Protein AF-A0A2D4R0E6-F1 (afdb_monomer_lite)

Structure (mmCIF, N/CA/C/O backbone):
data_AF-A0A2D4R0E6-F1
#
_entry.id   AF-A0A2D4R0E6-F1
#
loop_
_atom_site.group_PDB
_atom_site.id
_atom_site.type_symbol
_atom_site.label_atom_id
_atom_site.label_alt_id
_atom_site.label_comp_id
_atom_site.label_asym_id
_atom_site.label_entity_id
_atom_site.label_seq_id
_atom_site.pdbx_PDB_ins_code
_atom_site.Cartn_x
_atom_site.Cartn_y
_atom_site.Cartn_z
_atom_site.occupancy
_atom_site.B_iso_or_equiv
_atom_site.auth_seq_id
_atom_site.auth_comp_id
_atom_site.auth_asym_id
_atom_site.auth_atom_id
_atom_site.pdbx_PDB_model_num
ATOM 1 N N . MET A 1 1 ? 36.145 4.510 11.652 1.00 29.16 1 MET A N 1
ATOM 2 C CA . MET A 1 1 ? 35.952 3.378 10.725 1.00 29.16 1 MET A CA 1
ATOM 3 C C . MET A 1 1 ? 34.464 3.284 10.455 1.00 29.16 1 MET A C 1
ATOM 5 O O . MET A 1 1 ? 33.751 2.782 11.308 1.00 29.16 1 MET A O 1
ATOM 9 N N . SER A 1 2 ? 33.981 3.860 9.355 1.00 32.69 2 SER A N 1
ATOM 10 C CA . SER A 1 2 ? 32.613 3.628 8.883 1.00 32.69 2 SER A CA 1
ATOM 11 C C . SER A 1 2 ? 32.651 2.446 7.917 1.00 32.69 2 SER A C 1
ATOM 13 O O . SER A 1 2 ? 33.471 2.397 6.999 1.00 32.69 2 SER A O 1
ATOM 15 N N . HIS A 1 3 ? 31.837 1.437 8.202 1.00 37.16 3 HIS A N 1
ATOM 16 C CA . HIS A 1 3 ? 31.793 0.189 7.456 1.00 37.16 3 HIS A CA 1
ATOM 17 C C . HIS A 1 3 ? 30.988 0.385 6.168 1.00 37.16 3 HIS A C 1
ATOM 19 O O . HIS A 1 3 ? 29.778 0.205 6.166 1.00 37.16 3 HIS A O 1
ATOM 25 N N . TYR A 1 4 ? 31.654 0.727 5.064 1.00 42.28 4 TYR A N 1
ATOM 26 C CA . TYR A 1 4 ? 31.084 0.497 3.737 1.00 42.28 4 TYR A CA 1
ATOM 27 C C . TYR A 1 4 ? 31.118 -1.011 3.464 1.00 42.28 4 TYR A C 1
ATOM 29 O O . TYR A 1 4 ? 32.197 -1.591 3.318 1.00 42.28 4 TYR A O 1
ATOM 37 N N . THR A 1 5 ? 29.949 -1.648 3.406 1.00 44.44 5 THR A N 1
ATOM 38 C CA . THR A 1 5 ? 29.819 -3.041 2.958 1.00 44.44 5 THR A CA 1
ATOM 39 C C . THR A 1 5 ? 29.068 -3.035 1.635 1.00 44.44 5 THR A C 1
ATOM 41 O O . THR A 1 5 ? 27.924 -2.606 1.568 1.00 44.44 5 THR A O 1
ATOM 44 N N . ALA A 1 6 ? 29.725 -3.461 0.556 1.00 42.44 6 ALA A N 1
ATOM 45 C CA . ALA A 1 6 ? 29.114 -3.495 -0.769 1.00 42.44 6 ALA A CA 1
ATOM 46 C C . ALA A 1 6 ? 28.050 -4.609 -0.860 1.00 42.44 6 ALA A C 1
ATOM 48 O O . ALA A 1 6 ? 28.361 -5.765 -0.579 1.00 42.44 6 ALA A O 1
ATOM 49 N N . GLY A 1 7 ? 26.837 -4.273 -1.313 1.00 51.62 7 GLY A N 1
ATOM 50 C CA . GLY A 1 7 ? 25.733 -5.215 -1.532 1.00 51.62 7 GLY A CA 1
ATOM 51 C C . GLY A 1 7 ? 24.572 -4.605 -2.332 1.00 51.62 7 GLY A C 1
ATOM 52 O O . GLY A 1 7 ? 24.534 -3.397 -2.576 1.00 51.62 7 GLY A O 1
ATOM 53 N N . THR A 1 8 ? 23.652 -5.455 -2.795 1.00 51.88 8 THR A N 1
ATOM 54 C CA . THR A 1 8 ? 22.348 -5.044 -3.347 1.00 51.88 8 THR A CA 1
ATOM 55 C C . THR A 1 8 ? 21.562 -4.319 -2.254 1.00 51.88 8 THR A C 1
ATOM 57 O O . THR A 1 8 ? 21.632 -4.746 -1.105 1.00 51.88 8 THR A O 1
ATOM 60 N N . ALA A 1 9 ? 20.834 -3.244 -2.581 1.00 56.69 9 ALA A N 1
ATOM 61 C CA . ALA A 1 9 ? 20.014 -2.534 -1.594 1.00 56.69 9 ALA A CA 1
ATOM 62 C C . ALA A 1 9 ? 19.062 -3.517 -0.890 1.00 56.69 9 ALA A C 1
ATOM 64 O O . ALA A 1 9 ? 18.391 -4.303 -1.562 1.00 56.69 9 ALA A O 1
ATOM 65 N N . ILE A 1 10 ? 19.017 -3.479 0.442 1.00 56.88 10 ILE A N 1
ATOM 66 C CA . ILE A 1 10 ? 18.126 -4.322 1.249 1.00 56.88 10 ILE A CA 1
ATOM 67 C C . ILE A 1 10 ? 17.089 -3.404 1.892 1.00 56.88 10 ILE A C 1
ATOM 69 O O . ILE A 1 10 ? 17.453 -2.403 2.512 1.00 56.88 10 ILE A O 1
ATOM 73 N N . GLY A 1 11 ? 15.805 -3.732 1.728 1.00 53.47 11 GLY A N 1
ATOM 74 C CA . GLY A 1 11 ? 14.714 -3.016 2.391 1.00 53.47 11 GLY A CA 1
ATOM 75 C C . GLY A 1 11 ? 14.900 -3.001 3.911 1.00 53.47 11 GLY A C 1
ATOM 76 O O . GLY A 1 11 ? 15.401 -3.963 4.492 1.00 53.47 11 GLY A O 1
ATOM 77 N N . GLY A 1 12 ? 14.547 -1.885 4.548 1.00 55.12 12 GLY A N 1
ATOM 78 C CA . GLY A 1 12 ? 14.602 -1.762 6.004 1.00 55.12 12 GLY A CA 1
ATOM 79 C C . GLY A 1 12 ? 13.528 -2.610 6.672 1.00 55.12 12 GLY A C 1
ATOM 80 O O . GLY A 1 12 ? 12.488 -2.884 6.079 1.00 55.12 12 GLY A O 1
ATOM 81 N N . GLN A 1 13 ? 13.777 -3.003 7.918 1.00 49.56 13 GLN A N 1
ATOM 82 C CA . GLN A 1 13 ? 12.722 -3.520 8.791 1.00 49.56 13 GLN A CA 1
ATOM 83 C C . GLN A 1 13 ? 11.674 -2.419 9.054 1.00 49.56 13 GLN A C 1
ATOM 85 O O . GLN A 1 13 ? 12.017 -1.236 8.948 1.00 49.56 13 GLN A O 1
ATOM 90 N N . PRO A 1 14 ? 10.423 -2.755 9.418 1.00 43.41 14 PRO A N 1
ATOM 91 C CA . PRO A 1 14 ? 9.400 -1.758 9.736 1.00 43.41 14 PRO A CA 1
ATOM 92 C C . PRO A 1 14 ? 9.904 -0.718 10.753 1.00 43.41 14 PRO A C 1
ATOM 94 O O . PRO A 1 14 ? 10.370 -1.066 11.836 1.00 43.41 14 PRO A O 1
ATOM 97 N N . GLY A 1 15 ? 9.860 0.567 10.383 1.00 51.09 15 GLY A N 1
ATOM 98 C CA . GLY A 1 15 ? 10.358 1.680 11.208 1.00 51.09 15 GLY A CA 1
ATOM 99 C C . GLY A 1 15 ? 11.880 1.904 11.187 1.00 51.09 15 GLY A C 1
ATOM 100 O O . GLY A 1 15 ? 12.365 2.819 11.852 1.00 51.09 15 GLY A O 1
ATOM 101 N N . GLY A 1 16 ? 12.640 1.111 10.426 1.00 46.03 16 GLY A N 1
ATOM 102 C CA . GLY A 1 16 ? 14.086 1.247 10.248 1.00 46.03 16 GLY A CA 1
ATOM 103 C C . GLY A 1 16 ? 14.479 1.644 8.824 1.00 46.03 16 GLY A C 1
ATOM 104 O O . GLY A 1 16 ? 13.805 1.314 7.850 1.00 46.03 16 GLY A O 1
ATOM 105 N N . SER A 1 17 ? 15.609 2.338 8.686 1.00 55.81 17 SER A N 1
ATOM 106 C CA . SER A 1 17 ? 16.201 2.611 7.373 1.00 55.81 17 SER A CA 1
ATOM 107 C C . SER A 1 17 ? 16.689 1.313 6.720 1.00 55.81 17 SER A C 1
ATOM 109 O O . SER A 1 17 ? 17.260 0.451 7.390 1.00 55.81 17 SER A O 1
ATOM 111 N N . GLY A 1 18 ? 16.483 1.178 5.407 1.00 63.53 18 GLY A N 1
ATOM 112 C CA . GLY A 1 18 ? 17.098 0.112 4.611 1.00 63.53 18 GLY A CA 1
ATOM 113 C C . GLY A 1 18 ? 18.620 0.198 4.588 1.00 63.53 18 GLY A C 1
ATOM 114 O O . GLY A 1 18 ? 19.203 1.233 4.909 1.00 63.53 18 GLY A O 1
ATOM 115 N N . GLY A 1 19 ? 19.262 -0.908 4.218 1.00 60.16 19 GLY A N 1
ATOM 116 C CA . GLY A 1 19 ? 20.711 -0.960 4.058 1.00 60.16 19 GLY A CA 1
ATOM 117 C C . GLY A 1 19 ? 21.178 -0.198 2.817 1.00 60.16 19 GLY A C 1
ATOM 118 O O . GLY A 1 19 ? 20.461 -0.124 1.815 1.00 60.16 19 GLY A O 1
ATOM 119 N N . ASP A 1 20 ? 22.400 0.333 2.874 1.00 63.00 20 ASP A N 1
ATOM 120 C CA . ASP A 1 20 ? 23.018 1.062 1.765 1.00 63.00 20 ASP A CA 1
ATOM 121 C C . ASP A 1 20 ? 23.029 0.226 0.472 1.00 63.00 20 ASP A C 1
ATOM 123 O O . ASP A 1 20 ? 23.443 -0.934 0.453 1.00 63.00 20 ASP A O 1
ATOM 127 N N . GLY A 1 21 ? 22.592 0.830 -0.635 1.00 56.34 21 GLY A N 1
ATOM 128 C CA . GLY A 1 21 ? 22.617 0.225 -1.966 1.00 56.34 21 GLY A CA 1
ATOM 129 C C . GLY A 1 21 ? 23.702 0.822 -2.861 1.00 56.34 21 GLY A C 1
ATOM 130 O O . GLY A 1 21 ? 24.018 2.008 -2.772 1.00 56.34 21 GLY A O 1
ATOM 131 N N . LYS A 1 22 ? 24.252 0.025 -3.785 1.00 60.97 22 LYS A N 1
ATOM 132 C CA . LYS A 1 22 ? 25.201 0.512 -4.799 1.00 60.97 22 LYS A CA 1
ATOM 133 C C . LYS A 1 22 ? 24.494 0.822 -6.121 1.00 60.97 22 LYS A C 1
ATOM 135 O O . LYS A 1 22 ? 24.129 -0.092 -6.855 1.00 60.97 22 LYS A O 1
ATOM 140 N N . ALA A 1 23 ? 24.404 2.100 -6.480 1.00 57.75 23 ALA A N 1
ATOM 141 C CA . ALA A 1 23 ? 24.116 2.510 -7.853 1.00 57.75 23 ALA A CA 1
ATOM 142 C C . ALA A 1 23 ? 25.433 2.660 -8.631 1.00 57.75 23 ALA A C 1
ATOM 144 O O . ALA A 1 23 ? 26.343 3.370 -8.202 1.00 57.75 23 ALA A O 1
ATOM 145 N N . VAL A 1 24 ? 25.556 1.983 -9.776 1.00 61.91 24 VAL A N 1
ATOM 146 C CA . VAL A 1 24 ? 26.696 2.148 -10.689 1.00 61.91 24 VAL A CA 1
ATOM 147 C C . VAL A 1 24 ? 26.188 2.789 -11.968 1.00 61.91 24 VAL A C 1
ATOM 149 O O . VAL A 1 24 ? 25.511 2.142 -12.760 1.00 61.91 24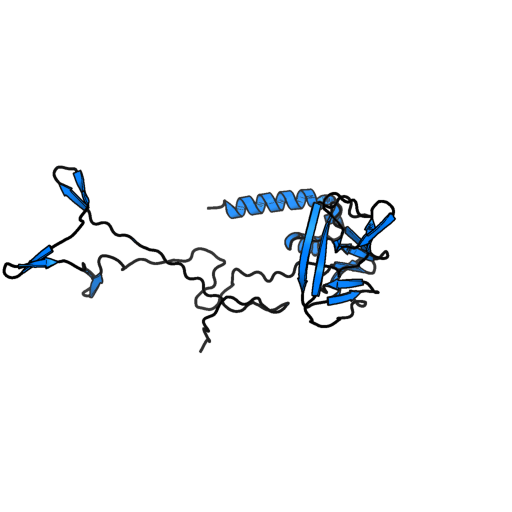 VAL A O 1
ATOM 152 N N . VAL A 1 25 ? 26.538 4.055 -12.176 1.00 59.47 25 VAL A N 1
ATOM 153 C CA . VAL A 1 25 ? 26.267 4.755 -13.433 1.00 59.47 25 VAL A CA 1
ATOM 154 C C . VAL A 1 25 ? 27.542 4.734 -14.266 1.00 59.47 25 VAL A C 1
ATOM 156 O O . VAL A 1 25 ? 28.565 5.290 -13.869 1.00 59.47 25 VAL A O 1
ATOM 159 N N . ILE A 1 26 ? 27.497 4.047 -15.407 1.00 64.38 26 ILE A N 1
ATOM 160 C CA . ILE A 1 26 ? 28.630 3.933 -16.327 1.00 64.38 26 ILE A CA 1
ATOM 161 C C . ILE A 1 26 ? 28.388 4.882 -17.495 1.00 64.38 26 ILE A C 1
ATOM 163 O O . ILE A 1 26 ? 27.501 4.655 -18.314 1.00 64.38 26 ILE A O 1
ATOM 167 N N . PHE A 1 27 ? 29.210 5.923 -17.603 1.00 59.72 27 PHE A N 1
ATOM 168 C CA . PHE A 1 27 ? 29.241 6.777 -18.785 1.00 59.72 27 PHE A CA 1
ATOM 169 C C . PHE A 1 27 ? 30.362 6.321 -19.710 1.00 59.72 27 PHE A C 1
ATOM 171 O O . PHE A 1 27 ? 31.531 6.294 -19.321 1.00 59.72 27 PHE A O 1
ATOM 178 N N . THR A 1 28 ? 30.013 5.996 -20.952 1.00 61.28 28 THR A N 1
ATOM 179 C CA . THR A 1 28 ? 31.010 5.791 -22.005 1.00 61.28 28 THR A CA 1
ATOM 180 C C . THR A 1 28 ? 31.225 7.115 -22.714 1.00 61.28 28 THR A C 1
ATOM 182 O O . THR A 1 28 ? 30.342 7.600 -23.418 1.00 61.28 28 THR A O 1
ATOM 185 N N . ILE A 1 29 ? 32.393 7.717 -22.513 1.00 63.06 29 ILE A N 1
ATOM 186 C CA . ILE A 1 29 ? 32.719 9.014 -23.103 1.00 63.06 29 ILE A CA 1
ATOM 187 C C . ILE A 1 29 ? 33.565 8.764 -24.341 1.00 63.06 29 ILE A C 1
ATOM 189 O O . ILE A 1 29 ? 34.771 8.539 -24.263 1.00 63.06 29 ILE A O 1
ATOM 193 N N . GLY A 1 30 ? 32.898 8.758 -25.493 1.00 59.91 30 GLY A N 1
ATOM 194 C CA . GLY A 1 30 ? 33.559 8.697 -26.787 1.00 59.91 30 GLY A CA 1
ATOM 195 C C . GLY A 1 30 ? 34.192 10.045 -27.116 1.00 59.91 30 GLY A C 1
ATOM 196 O O . GLY A 1 30 ? 33.496 11.054 -27.207 1.00 59.91 30 GLY A O 1
ATOM 197 N N . VAL A 1 31 ? 35.507 10.070 -27.313 1.00 65.94 31 VAL A N 1
ATOM 198 C CA . VAL A 1 31 ? 36.219 11.239 -27.842 1.00 65.94 31 VAL A CA 1
ATOM 199 C C . VAL A 1 31 ? 36.606 10.963 -29.293 1.00 65.94 31 VAL A C 1
ATOM 201 O O . VAL A 1 31 ? 37.418 10.086 -29.569 1.00 65.94 31 VAL A O 1
ATOM 204 N N . GLN A 1 32 ? 36.011 11.695 -30.239 1.00 74.38 32 GLN A N 1
ATOM 205 C CA . GLN A 1 32 ? 36.350 11.591 -31.660 1.00 74.38 32 GLN A CA 1
ATOM 206 C C . GLN A 1 32 ? 37.318 12.714 -32.045 1.00 74.38 32 GLN A C 1
ATOM 208 O O . GLN A 1 32 ? 36.952 13.892 -32.065 1.00 74.38 32 GLN A O 1
ATOM 213 N N . GLY A 1 33 ? 38.556 12.352 -32.388 1.00 77.31 33 GLY A N 1
ATOM 214 C CA . GLY A 1 33 ? 39.509 13.291 -32.977 1.00 77.31 33 GLY A CA 1
ATOM 215 C C . GLY A 1 33 ? 39.061 13.704 -34.380 1.00 77.31 33 GLY A C 1
ATOM 216 O O . GLY A 1 33 ? 38.643 12.855 -35.167 1.00 77.31 33 GLY A O 1
ATOM 217 N N . ASN A 1 34 ? 39.155 14.997 -34.702 1.00 84.75 34 ASN A N 1
ATOM 218 C CA . ASN A 1 34 ? 38.875 15.534 -36.034 1.00 84.75 34 ASN A CA 1
ATOM 219 C C . ASN A 1 34 ? 39.989 16.493 -36.475 1.00 84.75 34 ASN A C 1
ATOM 221 O O . ASN A 1 34 ? 40.580 17.190 -35.651 1.00 84.75 34 ASN A O 1
ATOM 225 N N . PHE A 1 35 ? 40.248 16.568 -37.779 1.00 87.94 35 PHE A N 1
ATOM 226 C CA . PHE A 1 35 ? 41.174 17.524 -38.388 1.00 87.94 35 PHE A CA 1
ATOM 227 C C . PHE A 1 35 ? 40.549 18.184 -39.620 1.00 87.94 35 PHE A C 1
ATOM 229 O O . PHE A 1 35 ? 39.640 17.633 -40.240 1.00 87.94 35 PHE A O 1
ATOM 236 N N . LYS A 1 36 ? 41.005 19.390 -39.970 1.00 92.69 36 LYS A N 1
ATOM 237 C CA . LYS A 1 36 ? 40.427 20.178 -41.066 1.00 92.69 36 LYS A CA 1
ATOM 238 C C . LYS A 1 36 ? 41.258 20.026 -42.341 1.00 92.69 36 LYS A C 1
ATOM 240 O O . LYS A 1 36 ? 42.457 20.285 -42.325 1.00 92.69 36 LYS A O 1
ATOM 245 N N . VAL A 1 37 ? 40.617 19.663 -43.454 1.00 90.31 37 VAL A N 1
ATOM 246 C CA . VAL A 1 37 ? 41.235 19.576 -44.789 1.00 90.31 37 VAL A CA 1
ATOM 247 C C . VAL A 1 37 ? 40.402 20.380 -45.774 1.00 90.31 37 VAL A C 1
ATOM 249 O O . VAL A 1 37 ? 39.229 20.081 -45.977 1.00 90.31 37 VAL A O 1
ATOM 252 N N . GLY A 1 38 ? 40.998 21.411 -46.380 1.00 88.31 38 GLY A N 1
ATOM 253 C CA . GLY A 1 38 ? 40.313 22.231 -47.388 1.00 88.31 38 GLY A CA 1
ATOM 254 C C . GLY A 1 38 ? 39.023 22.885 -46.882 1.00 88.31 38 GLY A C 1
ATOM 255 O O . GLY A 1 38 ? 38.071 23.029 -47.636 1.00 88.31 38 GLY A O 1
ATOM 256 N N . GLY A 1 39 ? 38.953 23.225 -45.592 1.00 91.81 39 GLY A N 1
ATOM 257 C CA . GLY A 1 39 ? 37.760 23.821 -44.986 1.00 91.81 39 GLY A CA 1
ATOM 258 C C . GLY A 1 39 ? 36.780 22.823 -44.354 1.00 91.81 39 GLY A C 1
ATOM 259 O O . GLY A 1 39 ? 3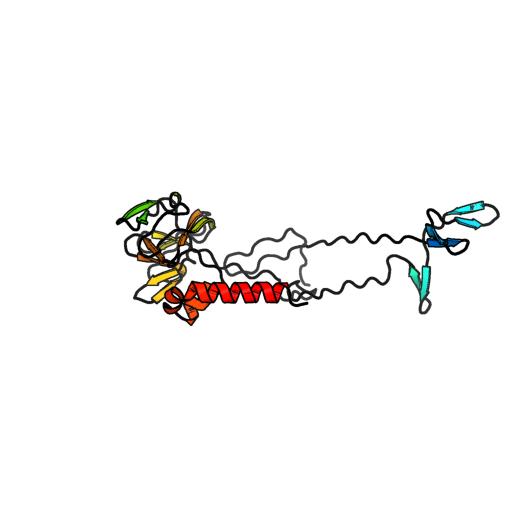5.998 23.234 -43.499 1.00 91.81 39 GLY A O 1
ATOM 260 N N . ALA A 1 40 ? 36.863 21.532 -44.683 1.00 92.38 40 ALA A N 1
ATOM 261 C CA . ALA A 1 40 ? 35.980 20.492 -44.152 1.00 92.38 40 ALA A CA 1
ATOM 262 C C . ALA A 1 40 ? 36.617 19.735 -42.976 1.00 92.38 40 ALA A C 1
ATOM 264 O O . ALA A 1 40 ? 37.814 19.444 -42.996 1.00 92.38 40 ALA A O 1
ATOM 265 N N . TRP A 1 41 ? 35.818 19.398 -41.962 1.00 89.81 41 TRP A N 1
ATOM 266 C CA . TRP A 1 41 ? 36.236 18.530 -40.857 1.00 89.81 41 TRP A CA 1
ATOM 267 C C . TRP A 1 41 ? 36.210 17.059 -41.278 1.00 89.81 41 TRP A C 1
ATOM 269 O O . TRP A 1 41 ? 35.274 16.618 -41.941 1.00 89.81 41 TRP A O 1
ATOM 279 N N . LYS A 1 42 ? 37.239 16.306 -40.887 1.00 90.44 42 LYS A N 1
ATOM 280 C CA . LYS A 1 42 ? 37.372 14.866 -41.121 1.00 90.44 42 LYS A CA 1
ATOM 281 C C . LYS A 1 42 ? 37.763 14.155 -39.831 1.00 90.44 42 LYS A C 1
ATOM 283 O O . LYS A 1 42 ? 38.603 14.666 -39.089 1.00 90.44 42 LYS A O 1
ATOM 288 N N . ALA A 1 43 ? 37.187 12.980 -39.603 1.00 89.19 43 ALA A N 1
ATOM 289 C CA . ALA A 1 43 ? 37.520 12.125 -38.473 1.00 89.19 43 ALA A CA 1
ATOM 290 C C . ALA A 1 43 ? 38.965 11.608 -38.566 1.00 89.19 43 ALA A C 1
ATOM 292 O O . ALA A 1 43 ? 39.508 11.402 -39.653 1.00 89.19 43 ALA A O 1
ATOM 293 N N . ILE A 1 44 ? 39.592 11.428 -37.407 1.00 83.81 44 ILE A N 1
ATOM 294 C CA . ILE A 1 44 ? 40.875 10.748 -37.246 1.00 83.81 44 ILE A CA 1
ATOM 295 C C . ILE A 1 44 ? 40.578 9.334 -36.746 1.00 83.81 44 ILE A C 1
ATOM 297 O O . ILE A 1 44 ? 40.212 9.167 -35.584 1.00 83.81 44 ILE A O 1
ATOM 301 N N . ASP A 1 45 ? 40.763 8.333 -37.604 1.00 82.62 45 ASP A N 1
ATOM 302 C CA . ASP A 1 45 ? 40.543 6.922 -37.245 1.00 82.62 45 ASP A CA 1
ATOM 303 C C . ASP A 1 45 ? 41.781 6.286 -36.593 1.00 82.62 45 ASP A C 1
ATOM 305 O O . ASP A 1 45 ? 41.680 5.382 -35.768 1.00 82.62 45 ASP A O 1
ATOM 309 N N . ALA A 1 46 ? 42.973 6.777 -36.943 1.00 83.50 46 ALA A N 1
ATOM 310 C CA . ALA A 1 46 ? 44.237 6.375 -36.340 1.00 83.50 46 ALA A CA 1
ATOM 311 C C . ALA A 1 46 ? 45.273 7.498 -36.463 1.00 83.50 46 ALA A C 1
ATOM 313 O O . ALA A 1 46 ? 45.309 8.226 -37.457 1.00 83.50 46 ALA A O 1
ATOM 314 N N . ALA A 1 47 ? 46.148 7.616 -35.465 1.00 84.00 47 ALA A N 1
ATOM 315 C CA . ALA A 1 47 ? 47.240 8.582 -35.458 1.00 84.00 47 ALA A CA 1
ATOM 316 C C . ALA A 1 47 ? 48.579 7.865 -35.255 1.00 84.00 47 ALA A C 1
ATOM 318 O O . ALA A 1 47 ? 48.701 6.974 -34.413 1.00 84.00 47 ALA A O 1
ATOM 319 N N . PHE A 1 48 ? 49.596 8.266 -36.018 1.00 88.38 48 PHE A N 1
ATOM 320 C CA . PHE A 1 48 ? 50.934 7.679 -35.970 1.00 88.38 48 PHE A CA 1
ATOM 321 C C . PHE A 1 48 ? 51.999 8.770 -35.867 1.00 88.38 48 PHE A C 1
ATOM 323 O O . PHE A 1 48 ? 51.853 9.854 -36.428 1.00 88.38 48 PHE A O 1
ATOM 330 N N . PHE A 1 49 ? 53.103 8.457 -35.196 1.00 90.62 49 PHE A N 1
ATOM 331 C CA . PHE A 1 49 ? 54.294 9.294 -35.130 1.00 90.62 49 PHE A CA 1
ATOM 332 C C . PHE A 1 49 ? 55.513 8.516 -35.627 1.00 90.62 49 PHE A C 1
ATOM 334 O O . PHE A 1 49 ? 55.668 7.326 -35.344 1.00 90.62 49 PHE A O 1
ATOM 341 N N . LYS A 1 50 ? 56.384 9.177 -36.393 1.00 95.06 50 LYS A N 1
ATOM 342 C CA . LYS A 1 50 ? 57.554 8.536 -36.997 1.00 95.06 50 LYS A CA 1
ATOM 343 C C . LYS A 1 50 ? 58.768 8.673 -36.079 1.00 95.06 50 LYS A C 1
ATOM 345 O O . LYS A 1 50 ? 59.212 9.783 -35.807 1.00 95.06 50 LYS A O 1
ATOM 350 N N . VAL A 1 51 ? 59.334 7.547 -35.641 1.00 89.88 51 VAL A N 1
ATOM 351 C CA . VAL A 1 51 ? 60.534 7.497 -34.788 1.00 89.88 51 VAL A CA 1
ATOM 352 C C . VAL A 1 51 ? 61.585 6.626 -35.459 1.00 89.88 51 VAL A C 1
ATOM 354 O O . VAL A 1 51 ? 61.343 5.447 -35.707 1.00 89.88 51 VAL A O 1
ATOM 357 N N . GLY A 1 52 ? 62.751 7.203 -35.765 1.00 89.06 52 GLY A N 1
ATOM 358 C CA . GLY A 1 52 ? 63.859 6.463 -36.382 1.00 89.06 52 GLY A CA 1
ATOM 359 C C . GLY A 1 52 ? 63.496 5.819 -37.725 1.00 89.06 52 GLY A C 1
ATOM 360 O O . GLY A 1 52 ? 63.935 4.716 -38.017 1.00 89.06 52 GLY A O 1
ATOM 361 N N . GLY A 1 53 ? 62.636 6.462 -38.522 1.00 92.31 53 GLY A N 1
ATOM 362 C CA . GLY A 1 53 ? 62.203 5.935 -39.820 1.00 92.31 53 GLY A CA 1
ATOM 363 C C . GLY A 1 53 ? 60.959 5.038 -39.777 1.00 92.31 53 GLY A C 1
ATOM 364 O O . GLY A 1 53 ? 60.297 4.905 -40.805 1.00 92.31 53 GLY A O 1
ATOM 365 N N . ALA A 1 54 ? 60.584 4.507 -38.611 1.00 91.81 54 ALA A N 1
ATOM 366 C CA . ALA A 1 54 ? 59.422 3.636 -38.443 1.00 91.81 54 ALA A CA 1
ATOM 367 C C . ALA A 1 54 ? 58.191 4.405 -37.939 1.00 91.81 54 ALA A C 1
ATOM 369 O O . ALA A 1 54 ? 58.298 5.264 -37.061 1.00 91.81 54 ALA A O 1
ATOM 370 N N . TRP A 1 55 ? 57.014 4.080 -38.475 1.00 93.62 55 TRP A N 1
ATOM 371 C CA . TRP A 1 55 ? 55.737 4.586 -37.972 1.00 93.62 55 TRP A CA 1
ATOM 372 C C . TRP A 1 55 ? 55.323 3.830 -36.710 1.00 93.62 55 TRP A C 1
ATOM 374 O O . TRP A 1 55 ? 55.327 2.602 -36.690 1.00 93.62 55 TRP A O 1
ATOM 384 N N . LYS A 1 56 ? 54.959 4.567 -35.658 1.00 86.62 56 LYS A N 1
ATOM 385 C CA . LYS A 1 56 ? 54.453 4.022 -34.395 1.00 86.62 56 LYS A CA 1
ATOM 386 C C . LYS A 1 56 ? 53.093 4.624 -34.077 1.00 86.62 56 LYS A C 1
ATOM 388 O O . LYS A 1 56 ? 52.916 5.830 -34.230 1.00 86.62 56 LYS A O 1
ATOM 393 N N . SER A 1 57 ? 52.149 3.803 -33.634 1.00 88.00 57 SER A N 1
ATOM 394 C CA . SER A 1 57 ? 50.811 4.265 -33.259 1.00 88.00 57 SER A CA 1
ATOM 395 C C . SER A 1 57 ? 50.865 5.162 -32.025 1.00 88.00 57 SER A C 1
ATOM 397 O O . SER A 1 57 ? 51.560 4.855 -31.055 1.00 88.00 57 SER A O 1
ATOM 399 N N . ILE A 1 58 ? 50.108 6.254 -32.048 1.00 82.94 58 ILE A N 1
ATOM 400 C CA . ILE A 1 58 ? 49.862 7.092 -30.876 1.00 82.94 58 ILE A CA 1
ATOM 401 C C . ILE A 1 58 ? 48.699 6.467 -30.106 1.00 82.94 58 ILE A C 1
ATOM 403 O O . ILE A 1 58 ? 47.598 6.351 -30.636 1.00 82.94 58 ILE A O 1
ATOM 407 N N . THR A 1 59 ? 48.943 6.060 -28.861 1.00 77.44 59 THR A N 1
ATOM 408 C CA . THR A 1 59 ? 47.950 5.367 -28.018 1.00 77.44 59 THR A CA 1
ATOM 409 C C . THR A 1 59 ? 47.368 6.243 -26.910 1.00 77.44 59 THR A C 1
ATOM 411 O O . THR A 1 59 ? 46.342 5.897 -26.335 1.00 77.44 59 THR A O 1
ATOM 414 N N . ALA A 1 60 ? 47.999 7.381 -26.610 1.00 75.00 60 ALA A N 1
ATOM 415 C CA . ALA A 1 60 ? 47.533 8.341 -25.616 1.00 75.00 60 ALA A CA 1
ATOM 416 C C . ALA A 1 60 ? 48.103 9.741 -25.893 1.00 75.00 60 ALA A C 1
ATOM 418 O O . ALA A 1 60 ? 49.208 9.879 -26.422 1.00 75.00 60 ALA A O 1
ATOM 419 N N . GLY A 1 61 ? 47.361 10.779 -25.500 1.00 77.38 61 GLY A N 1
ATOM 420 C CA . GLY A 1 61 ? 47.812 12.172 -25.510 1.00 77.38 61 GLY A CA 1
ATOM 421 C C . GLY A 1 61 ? 47.836 12.748 -24.095 1.00 77.38 61 GLY A C 1
ATOM 422 O O . GLY A 1 61 ? 46.916 12.500 -23.317 1.00 77.38 61 GLY A O 1
ATOM 423 N N . TYR A 1 62 ? 48.856 13.546 -23.770 1.00 82.38 62 TYR A N 1
ATOM 424 C CA . TYR A 1 62 ? 48.982 14.245 -22.488 1.00 82.38 62 TYR A CA 1
ATOM 425 C C . TYR A 1 62 ? 49.275 15.737 -22.693 1.00 82.38 62 TYR A C 1
ATOM 427 O O . TYR A 1 62 ? 49.953 16.117 -23.645 1.00 82.38 62 TYR A O 1
ATOM 435 N N . VAL A 1 63 ? 48.813 16.573 -21.766 1.00 83.69 63 VAL A N 1
ATOM 436 C CA . VAL A 1 63 ? 49.143 17.999 -21.655 1.00 83.69 63 VAL A CA 1
ATOM 437 C C . VAL A 1 63 ? 49.803 18.270 -20.305 1.00 83.69 63 VAL A C 1
ATOM 439 O O . VAL A 1 63 ? 49.480 17.633 -19.302 1.00 83.69 63 VAL A O 1
ATOM 442 N N . LYS A 1 64 ? 50.757 19.202 -20.263 1.00 88.19 64 LYS A N 1
ATOM 443 C CA . LYS A 1 64 ? 51.457 19.564 -19.028 1.00 88.19 64 LYS A CA 1
ATOM 444 C C . LYS A 1 64 ? 50.768 20.757 -18.366 1.00 88.19 64 LYS A C 1
ATOM 446 O O . LYS A 1 64 ? 50.736 21.838 -18.943 1.00 88.19 64 LYS A O 1
ATOM 451 N N . ILE A 1 65 ? 50.238 20.567 -17.158 1.00 80.38 65 ILE A N 1
ATOM 452 C CA . ILE A 1 65 ? 49.549 21.606 -16.374 1.00 80.38 65 ILE A CA 1
ATOM 453 C C . ILE A 1 65 ? 50.219 21.691 -15.003 1.00 80.38 65 ILE A C 1
ATOM 455 O O . ILE A 1 65 ? 50.277 20.695 -14.284 1.00 80.38 65 ILE A O 1
ATOM 459 N N . GLY A 1 66 ? 50.757 22.863 -14.648 1.00 82.62 66 GLY A N 1
ATOM 460 C CA . GLY A 1 66 ? 51.434 23.069 -13.358 1.00 82.62 66 GLY A CA 1
ATOM 461 C C . GLY A 1 66 ? 52.639 22.146 -13.133 1.00 82.62 66 GLY A C 1
ATOM 462 O O . GLY A 1 66 ? 52.906 21.739 -12.011 1.00 82.62 66 GLY A O 1
ATOM 463 N N . GLY A 1 67 ? 53.333 21.747 -14.204 1.00 88.00 67 GLY A N 1
ATOM 464 C CA . GLY A 1 67 ? 54.479 20.834 -14.131 1.00 88.00 67 GLY A CA 1
ATOM 465 C C . GLY A 1 67 ? 54.132 19.340 -14.192 1.00 88.00 67 GLY A C 1
ATOM 466 O O . GLY A 1 67 ? 55.022 18.545 -14.492 1.00 88.00 67 GLY A O 1
ATOM 467 N N . ALA A 1 68 ? 52.863 18.959 -14.020 1.00 83.25 68 ALA A N 1
ATOM 468 C CA . ALA A 1 68 ? 52.405 17.572 -14.091 1.00 83.25 68 ALA A CA 1
ATOM 469 C C . ALA A 1 68 ? 51.828 17.224 -15.474 1.00 83.25 68 ALA A C 1
ATOM 471 O O . ALA A 1 68 ? 51.112 18.025 -16.076 1.00 83.25 68 ALA A O 1
ATOM 472 N N . TRP A 1 69 ? 52.116 16.018 -15.972 1.00 83.19 69 TRP A N 1
ATOM 473 C CA . TRP A 1 69 ? 51.482 15.474 -17.176 1.00 83.19 69 TRP A CA 1
ATOM 474 C C . TRP A 1 69 ? 50.076 14.964 -16.846 1.00 83.19 69 TRP A C 1
ATOM 476 O O . TRP A 1 69 ? 49.915 14.122 -15.966 1.00 83.19 69 TRP A O 1
ATOM 486 N N . LYS A 1 70 ? 49.063 15.455 -17.562 1.00 76.00 70 LYS A N 1
ATOM 487 C CA . LYS A 1 70 ? 47.659 15.042 -17.434 1.00 76.00 70 LYS A CA 1
ATOM 488 C C . LYS A 1 70 ? 47.152 14.529 -18.774 1.00 76.00 70 LYS A C 1
ATOM 490 O O . LYS A 1 70 ? 47.486 15.104 -19.806 1.00 76.00 70 LYS A O 1
ATOM 495 N N . ALA A 1 71 ? 46.381 13.446 -18.775 1.00 74.69 71 ALA A N 1
ATOM 496 C CA . ALA A 1 71 ? 45.825 12.904 -20.014 1.00 74.69 71 ALA A CA 1
ATOM 497 C C . ALA A 1 71 ? 44.873 13.927 -20.664 1.00 74.69 71 ALA A C 1
ATOM 499 O O . ALA A 1 71 ? 44.076 14.553 -19.968 1.00 74.69 71 ALA A O 1
ATOM 500 N N . LEU A 1 72 ? 44.976 14.103 -21.984 1.00 69.69 72 LEU A N 1
ATOM 501 C CA . LEU A 1 72 ? 44.113 14.989 -22.783 1.00 69.69 72 LEU A CA 1
ATOM 502 C C . LEU A 1 72 ? 42.666 14.482 -22.853 1.00 69.69 72 LEU A C 1
ATOM 504 O O . LEU A 1 72 ? 41.743 15.272 -23.012 1.00 69.69 72 LEU A O 1
ATOM 508 N N . PHE A 1 73 ? 42.478 13.172 -22.708 1.00 64.50 73 PHE A N 1
ATOM 509 C CA . PHE A 1 73 ? 41.183 12.503 -22.687 1.00 64.50 73 PHE A CA 1
ATOM 510 C C . PHE A 1 73 ? 41.100 11.652 -21.412 1.00 64.50 73 PHE A C 1
ATOM 512 O O . PHE A 1 73 ? 42.116 11.124 -20.959 1.00 64.50 73 PHE A O 1
ATOM 519 N N . ASN A 1 74 ? 39.909 11.550 -20.818 1.00 57.16 74 ASN A N 1
ATOM 520 C CA . ASN A 1 74 ? 39.620 10.866 -19.543 1.00 57.16 74 ASN A CA 1
ATOM 521 C C . ASN A 1 74 ? 40.136 11.559 -18.264 1.00 57.16 74 ASN A C 1
ATOM 523 O O . ASN A 1 74 ? 40.188 10.932 -17.208 1.00 57.16 74 ASN A O 1
ATOM 527 N N . ASN A 1 75 ? 40.499 12.843 -18.314 1.00 55.09 75 ASN A N 1
ATOM 528 C CA . ASN A 1 75 ? 40.832 13.628 -17.121 1.00 55.09 75 ASN A CA 1
ATOM 529 C C . ASN A 1 75 ? 40.032 14.940 -17.101 1.00 55.09 75 ASN A C 1
ATOM 531 O O . ASN A 1 75 ? 39.798 15.528 -18.152 1.00 55.09 75 ASN A O 1
ATOM 535 N N . GLY A 1 76 ? 39.628 15.403 -15.913 1.00 52.56 76 GLY A N 1
ATOM 536 C CA . GLY A 1 76 ? 38.892 16.667 -15.740 1.00 52.56 76 GLY A CA 1
ATOM 537 C C . GLY A 1 76 ? 37.365 16.576 -15.836 1.00 52.56 76 GLY A C 1
ATOM 538 O O . GLY A 1 76 ? 36.706 17.606 -15.936 1.00 52.56 76 GLY A O 1
ATOM 539 N N . ILE A 1 77 ? 36.795 15.371 -15.794 1.00 62.28 77 ILE A N 1
ATOM 540 C CA . ILE A 1 77 ? 35.342 15.178 -15.758 1.00 62.28 77 ILE A CA 1
ATOM 541 C C . ILE A 1 77 ? 34.915 15.097 -14.299 1.00 62.28 77 ILE A C 1
ATOM 543 O O . ILE A 1 77 ? 35.125 14.083 -13.636 1.00 62.28 77 ILE A O 1
ATOM 547 N N . ASN A 1 78 ? 34.356 16.197 -13.804 1.00 63.78 78 ASN A N 1
ATOM 548 C CA . ASN A 1 78 ? 33.802 16.273 -12.462 1.00 63.78 78 ASN A CA 1
ATOM 549 C C . ASN A 1 78 ? 32.321 15.916 -12.529 1.00 63.78 78 ASN A C 1
ATOM 551 O O . ASN A 1 78 ? 31.516 16.676 -13.065 1.00 63.78 78 ASN A O 1
ATOM 555 N N . PHE A 1 79 ? 31.968 14.764 -11.973 1.00 62.03 79 PHE A N 1
ATOM 556 C CA . PHE A 1 79 ? 30.576 14.426 -11.720 1.00 62.03 79 PHE A CA 1
ATOM 557 C C . PHE A 1 79 ? 30.154 15.120 -10.429 1.00 62.03 79 PHE A C 1
ATOM 559 O O . P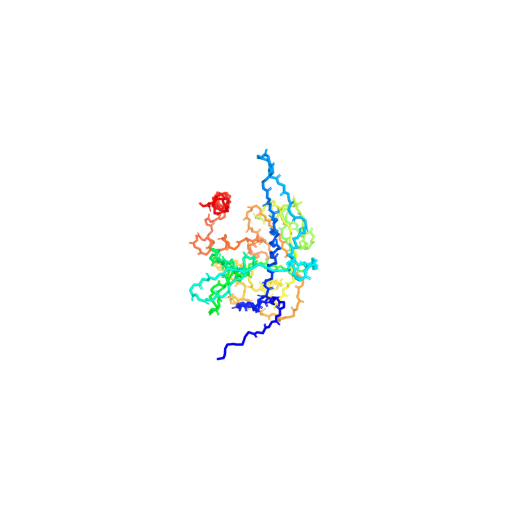HE A 1 79 ? 30.651 14.797 -9.352 1.00 62.03 79 PHE A O 1
ATOM 566 N N . VAL A 1 80 ? 29.266 16.102 -10.550 1.00 61.03 80 VAL A N 1
ATOM 567 C CA . VAL A 1 80 ? 28.635 16.765 -9.409 1.00 61.03 80 VAL A CA 1
ATOM 568 C C . VAL A 1 80 ? 27.197 16.270 -9.358 1.00 61.03 80 VAL A C 1
ATOM 570 O O . VAL A 1 80 ? 26.436 16.506 -10.292 1.00 61.03 80 VAL A O 1
ATOM 573 N N . SER A 1 81 ? 26.835 15.554 -8.294 1.00 62.72 81 SER A N 1
ATOM 574 C CA . SER A 1 81 ? 25.431 15.227 -8.040 1.00 62.72 81 SER A CA 1
ATOM 575 C C . SER A 1 81 ? 24.692 16.512 -7.664 1.00 62.72 81 SER A C 1
ATOM 577 O O . SER A 1 81 ? 25.084 17.180 -6.710 1.00 62.72 81 SER A O 1
ATOM 579 N N . THR A 1 82 ? 23.649 16.873 -8.410 1.00 61.41 82 THR A N 1
ATOM 580 C CA . THR A 1 82 ? 22.776 18.024 -8.108 1.00 61.41 82 THR A CA 1
ATOM 581 C C . THR A 1 82 ? 21.453 17.608 -7.467 1.00 61.41 82 THR A C 1
ATOM 583 O O . THR A 1 82 ? 20.671 18.459 -7.054 1.00 61.41 82 THR A O 1
ATOM 586 N N . ALA A 1 83 ? 21.184 16.305 -7.380 1.00 56.72 83 ALA A N 1
ATOM 587 C CA . ALA A 1 83 ? 19.940 15.781 -6.846 1.00 56.72 83 ALA A CA 1
ATOM 588 C C . ALA A 1 83 ? 20.002 15.697 -5.313 1.00 56.72 83 ALA A C 1
ATOM 590 O O . ALA A 1 83 ? 20.823 14.966 -4.760 1.00 56.72 83 ALA A O 1
ATOM 591 N N . ALA A 1 84 ? 19.085 16.396 -4.638 1.00 55.53 84 ALA A N 1
ATOM 592 C CA . ALA A 1 84 ? 18.984 16.452 -3.175 1.00 55.53 84 ALA A CA 1
ATOM 593 C C . ALA A 1 84 ? 18.656 15.098 -2.498 1.00 55.53 84 ALA A C 1
ATOM 595 O O . ALA A 1 84 ? 18.716 15.003 -1.278 1.00 55.53 84 ALA A O 1
ATOM 596 N N . GLY A 1 85 ? 18.316 14.062 -3.276 1.00 54.06 85 GLY A N 1
ATOM 597 C CA . GLY A 1 85 ? 17.925 12.734 -2.785 1.00 54.06 85 GLY A CA 1
ATOM 598 C C . GLY A 1 85 ? 18.971 11.627 -2.959 1.00 54.06 85 GLY A C 1
ATOM 599 O O . GLY A 1 85 ? 18.699 10.480 -2.626 1.00 54.06 85 GLY A O 1
ATOM 600 N N . PHE A 1 86 ? 20.158 11.896 -3.499 1.00 53.50 86 PHE A N 1
ATOM 601 C CA . PHE A 1 86 ? 21.226 10.889 -3.495 1.00 53.50 86 PHE A CA 1
ATOM 602 C C . PHE A 1 86 ? 22.123 11.127 -2.280 1.00 53.50 86 PHE A C 1
ATOM 604 O O . PHE A 1 86 ? 22.638 12.230 -2.107 1.00 53.50 86 PHE A O 1
ATOM 611 N N . GLY A 1 87 ? 22.291 10.100 -1.439 1.00 55.91 87 GLY A N 1
ATOM 612 C CA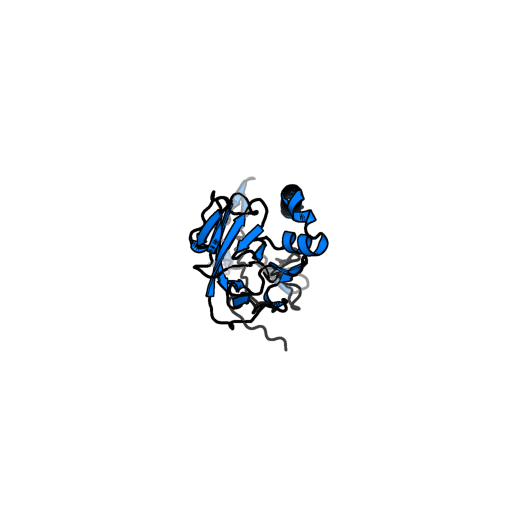 . GLY A 1 87 ? 23.154 10.172 -0.256 1.00 55.91 87 GLY A CA 1
ATOM 613 C C . GLY A 1 87 ? 24.578 10.625 -0.609 1.00 55.91 87 GLY A C 1
ATOM 614 O O . GLY A 1 87 ? 25.052 10.428 -1.730 1.00 55.91 87 GLY A O 1
ATOM 615 N N . ASN A 1 88 ? 25.264 11.259 0.342 1.00 59.41 88 ASN A N 1
ATOM 616 C CA . ASN A 1 88 ? 26.641 11.737 0.171 1.00 59.41 88 ASN A CA 1
ATOM 617 C C . ASN A 1 88 ? 27.664 10.782 0.820 1.00 59.41 88 ASN A C 1
ATOM 619 O O . ASN A 1 88 ? 27.298 9.801 1.468 1.00 59.41 88 ASN A O 1
ATOM 623 N N . ALA A 1 89 ? 28.960 11.065 0.646 1.00 51.78 89 ALA A N 1
ATOM 624 C CA . ALA A 1 89 ? 30.045 10.248 1.202 1.00 51.78 89 ALA A CA 1
ATOM 625 C C . ALA A 1 89 ? 30.063 10.218 2.745 1.00 51.78 89 ALA A C 1
ATOM 627 O O . ALA A 1 89 ? 30.670 9.321 3.329 1.00 51.78 89 ALA A O 1
ATOM 628 N N . GLU A 1 90 ? 29.392 11.172 3.397 1.00 56.38 90 GLU A N 1
ATOM 629 C CA . GLU A 1 90 ? 29.197 11.211 4.847 1.00 56.38 90 GLU A CA 1
ATOM 630 C C . GLU A 1 90 ? 27.923 10.480 5.327 1.00 56.38 90 GLU A C 1
ATOM 632 O O . GLU A 1 90 ? 27.674 10.449 6.531 1.00 56.38 90 GLU A O 1
ATOM 637 N N . GLY A 1 91 ? 27.133 9.869 4.432 1.00 52.53 91 GLY A N 1
ATOM 638 C CA . GLY A 1 91 ? 25.909 9.133 4.788 1.00 52.53 91 GLY A CA 1
ATOM 639 C C . GLY A 1 91 ? 24.665 10.009 5.002 1.00 52.53 91 GLY A C 1
ATOM 640 O O . GLY A 1 91 ? 23.788 9.655 5.785 1.00 52.53 91 GLY A O 1
ATOM 641 N N . GLY A 1 92 ? 24.590 11.169 4.342 1.00 54.34 92 GLY A N 1
ATOM 642 C CA . GLY A 1 92 ? 23.433 12.071 4.359 1.00 54.34 92 GLY A CA 1
ATOM 643 C C . GLY A 1 92 ? 22.144 11.453 3.792 1.00 54.34 92 GLY A C 1
ATOM 644 O O . GLY A 1 92 ? 22.152 10.355 3.239 1.00 54.34 92 GLY A O 1
ATOM 645 N N . THR A 1 93 ? 21.030 12.183 3.929 1.00 49.00 93 THR A N 1
ATOM 646 C CA . THR A 1 93 ? 19.658 11.734 3.625 1.00 49.00 93 THR A CA 1
ATOM 647 C C . THR A 1 93 ? 19.539 10.994 2.288 1.00 49.00 93 THR A C 1
ATOM 649 O O . THR A 1 93 ? 19.722 11.570 1.217 1.00 49.00 93 THR A O 1
ATOM 652 N N . SER A 1 94 ? 19.223 9.703 2.375 1.00 53.38 94 SER A N 1
ATOM 653 C CA . SER A 1 94 ? 18.863 8.825 1.259 1.00 53.38 94 SER A CA 1
ATOM 654 C C . SER A 1 94 ? 17.494 9.218 0.676 1.00 53.38 94 SER A C 1
ATOM 656 O O . SER A 1 94 ? 16.615 9.668 1.407 1.00 53.38 94 SER A O 1
ATOM 658 N N . SER A 1 95 ? 17.296 9.024 -0.634 1.00 50.19 95 SER A N 1
ATOM 659 C CA . SER A 1 95 ? 16.005 9.194 -1.343 1.00 50.19 95 SER A CA 1
ATOM 660 C C . SER A 1 95 ? 14.955 8.159 -0.949 1.00 50.19 95 SER A C 1
ATOM 662 O O . SER A 1 95 ? 13.807 8.258 -1.378 1.00 50.19 95 SER A O 1
ATOM 664 N N . GLY A 1 96 ? 15.327 7.161 -0.149 1.00 45.91 96 GLY A N 1
ATOM 665 C CA . GLY A 1 96 ? 14.383 6.220 0.421 1.00 45.91 96 GLY A CA 1
ATOM 666 C C . GLY A 1 96 ? 13.605 6.871 1.556 1.00 45.91 96 GLY A C 1
ATOM 667 O O . GLY A 1 96 ? 14.048 6.846 2.701 1.00 45.91 96 GLY A O 1
ATOM 668 N N . GLY A 1 97 ? 12.425 7.413 1.257 1.00 42.00 97 GLY A N 1
ATOM 669 C CA . GLY A 1 97 ? 11.385 7.542 2.271 1.00 42.00 97 GLY A CA 1
ATOM 670 C C . GLY A 1 97 ? 10.950 6.138 2.690 1.00 42.00 97 GLY A C 1
ATOM 671 O O . GLY A 1 97 ? 10.633 5.314 1.832 1.00 42.00 97 GLY A O 1
ATOM 672 N N . GLY A 1 98 ? 10.968 5.837 3.990 1.00 38.94 98 GLY A N 1
ATOM 673 C CA . GLY A 1 98 ? 10.376 4.602 4.496 1.00 38.94 98 GLY A CA 1
ATOM 674 C C . GLY A 1 98 ? 8.900 4.563 4.105 1.00 38.94 98 GLY A C 1
ATOM 675 O O . GLY A 1 98 ? 8.125 5.409 4.542 1.00 38.94 98 GLY A O 1
ATOM 676 N N . GLY A 1 99 ? 8.515 3.616 3.251 1.00 38.62 99 GLY A N 1
ATOM 677 C CA . GLY A 1 99 ? 7.114 3.391 2.924 1.00 38.62 99 GLY A CA 1
ATOM 678 C C . GLY A 1 99 ? 6.399 2.813 4.139 1.00 38.62 99 GLY A C 1
ATOM 679 O O . GLY A 1 99 ? 6.463 1.613 4.376 1.00 38.62 99 GLY A O 1
ATOM 680 N N . THR A 1 100 ? 5.720 3.651 4.918 1.00 44.28 100 THR A N 1
ATOM 681 C CA . THR A 1 100 ? 4.832 3.227 6.011 1.00 44.28 100 THR A CA 1
ATOM 682 C C . THR A 1 100 ? 3.377 3.320 5.553 1.00 44.28 100 THR A C 1
ATOM 684 O O . THR A 1 100 ? 2.580 4.048 6.139 1.00 44.28 100 THR A O 1
ATOM 687 N N . GLY A 1 101 ? 3.008 2.674 4.447 1.00 44.34 101 GLY A N 1
ATOM 688 C CA . GLY A 1 101 ? 1.703 2.946 3.839 1.00 44.34 101 GLY A CA 1
ATOM 689 C C . GLY A 1 101 ? 1.136 1.786 3.050 1.00 44.34 101 GLY A C 1
ATOM 690 O O . GLY A 1 101 ? 1.420 1.642 1.869 1.00 44.34 101 GLY A O 1
ATOM 691 N N . GLY A 1 102 ? 0.307 0.984 3.709 1.00 53.88 102 GLY A N 1
ATOM 692 C CA . GLY A 1 102 ? -0.516 -0.027 3.062 1.00 53.88 102 GLY A CA 1
ATOM 693 C C . GLY A 1 102 ? -1.281 -0.826 4.099 1.00 53.88 102 GLY A C 1
ATOM 694 O O . GLY A 1 102 ? -0.869 -1.919 4.484 1.00 53.88 102 GLY A O 1
ATOM 695 N N . GLY A 1 103 ? -2.376 -0.260 4.602 1.00 62.03 103 GLY A N 1
ATOM 696 C CA . GLY A 1 103 ? -3.335 -1.039 5.370 1.00 62.03 103 GLY A CA 1
ATOM 697 C C . GLY A 1 103 ? -3.873 -2.182 4.501 1.00 62.03 103 GLY A C 1
ATOM 698 O O . GLY A 1 103 ? -4.365 -1.904 3.415 1.00 62.03 103 GLY A O 1
ATOM 699 N N . CYS A 1 104 ? -3.812 -3.442 4.952 1.00 86.81 104 CYS A N 1
ATOM 700 C CA . CYS A 1 104 ? -4.344 -4.589 4.197 1.00 86.81 104 CYS A CA 1
ATOM 701 C C . CYS A 1 104 ? -5.019 -5.634 5.104 1.00 86.81 104 CYS A C 1
ATOM 703 O O . CYS A 1 104 ? -4.710 -5.688 6.291 1.00 86.81 104 CYS A O 1
ATOM 705 N N . PHE A 1 105 ? -5.902 -6.470 4.552 1.00 94.19 105 PHE A N 1
ATOM 706 C CA . PHE A 1 105 ? -6.698 -7.485 5.263 1.00 94.19 105 PHE A CA 1
ATOM 707 C C . PHE A 1 105 ? -6.344 -8.913 4.825 1.00 94.19 105 PHE A C 1
ATOM 709 O O . PHE A 1 105 ? -5.930 -9.130 3.685 1.00 94.19 105 PHE A O 1
ATOM 716 N N . MET A 1 106 ? -6.520 -9.901 5.703 1.00 95.19 106 MET A N 1
ATOM 717 C CA . MET A 1 106 ? -6.330 -11.313 5.344 1.00 95.19 106 MET A CA 1
ATOM 718 C C . MET A 1 106 ? -7.368 -11.802 4.316 1.00 95.19 106 MET A C 1
ATOM 720 O O . MET A 1 106 ? -8.498 -11.312 4.297 1.00 95.19 106 MET A O 1
ATOM 724 N N . PRO A 1 107 ? -7.028 -12.789 3.464 1.00 94.06 107 PRO A N 1
ATOM 725 C CA . PRO A 1 107 ? -8.019 -13.431 2.606 1.00 94.06 107 PRO A CA 1
ATOM 726 C C . PRO A 1 107 ? -9.148 -14.046 3.440 1.00 94.06 107 PRO A C 1
ATOM 728 O O . PRO A 1 107 ? -8.927 -14.552 4.541 1.00 94.06 107 PRO A O 1
ATOM 731 N N . GLY A 1 108 ? -10.363 -14.012 2.904 1.00 91.94 108 GLY A N 1
ATOM 732 C CA . GLY A 1 108 ? -11.581 -14.443 3.578 1.00 91.94 108 GLY A CA 1
ATOM 733 C C . GLY A 1 108 ? -12.214 -13.377 4.475 1.00 91.94 108 GLY A C 1
ATOM 734 O O . GLY A 1 108 ? -13.333 -13.590 4.940 1.00 91.94 108 GLY A O 1
ATOM 735 N N . THR A 1 109 ? -11.564 -12.228 4.704 1.00 97.12 109 THR A N 1
ATOM 736 C CA . THR A 1 109 ? -12.193 -11.101 5.408 1.00 97.12 109 THR A CA 1
ATOM 737 C C . THR A 1 109 ? -13.398 -10.597 4.615 1.00 97.12 109 THR A C 1
ATOM 739 O O . THR A 1 109 ? -13.280 -10.246 3.443 1.00 97.12 109 THR A O 1
ATOM 742 N N . MET A 1 110 ? -14.565 -10.572 5.260 1.00 96.75 110 MET A N 1
ATOM 743 C CA . MET A 1 110 ? -15.840 -10.254 4.621 1.00 96.75 110 MET A CA 1
ATOM 744 C C . MET A 1 110 ? -16.094 -8.746 4.608 1.00 96.75 110 MET A C 1
ATOM 746 O O . MET A 1 110 ? -16.313 -8.121 5.644 1.00 96.75 110 MET A O 1
ATOM 750 N N . ILE A 1 111 ? -16.090 -8.169 3.411 1.00 98.00 111 ILE A N 1
ATOM 751 C CA . ILE A 1 111 ? -16.406 -6.767 3.153 1.00 98.00 111 ILE A CA 1
ATOM 752 C C . ILE A 1 111 ? -17.917 -6.610 3.037 1.00 98.00 111 ILE A C 1
ATOM 754 O O . ILE A 1 111 ? -18.578 -7.404 2.365 1.00 98.00 111 ILE A O 1
ATOM 758 N N . THR A 1 112 ? -18.465 -5.573 3.665 1.00 98.06 112 THR A N 1
ATOM 759 C CA . THR A 1 112 ? -19.889 -5.238 3.549 1.00 98.06 112 THR A CA 1
ATOM 760 C C . THR A 1 112 ? -20.133 -4.502 2.231 1.00 98.06 112 THR A C 1
ATOM 762 O O . THR A 1 112 ? -19.635 -3.392 2.030 1.00 98.06 112 THR A O 1
ATOM 765 N N . MET A 1 113 ? -20.906 -5.104 1.332 1.00 98.12 113 MET A N 1
ATOM 766 C CA . MET A 1 113 ? -21.227 -4.552 0.013 1.00 98.12 113 MET A CA 1
ATOM 767 C C . MET A 1 113 ? -22.363 -3.520 0.098 1.00 98.12 113 MET A C 1
ATOM 769 O O . MET A 1 113 ? -23.101 -3.478 1.085 1.00 98.12 113 MET A O 1
ATOM 773 N N . ALA A 1 114 ? -22.525 -2.675 -0.925 1.00 97.62 114 ALA A N 1
ATOM 774 C CA . ALA A 1 114 ? -23.550 -1.623 -0.933 1.00 97.62 114 ALA A CA 1
ATOM 775 C C . ALA A 1 114 ? -24.991 -2.168 -0.866 1.00 97.62 114 ALA A C 1
ATOM 777 O O . ALA A 1 114 ? -25.877 -1.514 -0.317 1.00 97.62 114 ALA A O 1
ATOM 778 N N . ASP A 1 115 ? -25.222 -3.384 -1.366 1.00 95.75 115 ASP A N 1
ATOM 779 C CA . ASP A 1 115 ? -26.509 -4.089 -1.303 1.00 95.75 115 ASP A CA 1
ATOM 780 C C . ASP A 1 115 ? -26.758 -4.817 0.036 1.00 95.75 115 ASP A C 1
ATOM 782 O O . ASP A 1 115 ? -27.787 -5.472 0.209 1.00 95.75 115 ASP A O 1
ATOM 786 N N . GLY A 1 116 ? -25.830 -4.700 0.994 1.00 94.50 116 GLY A N 1
ATOM 787 C CA . GLY A 1 116 ? -25.888 -5.357 2.299 1.00 94.50 116 GLY A CA 1
ATOM 788 C C . GLY A 1 116 ? -25.420 -6.814 2.300 1.00 94.50 116 GLY A C 1
ATOM 789 O O . GLY A 1 116 ? -25.464 -7.455 3.351 1.00 94.50 116 GLY A O 1
ATOM 790 N N . THR A 1 117 ? -24.975 -7.350 1.159 1.00 96.94 117 THR A N 1
ATOM 791 C CA . THR A 1 117 ? -24.313 -8.659 1.101 1.00 96.94 117 THR A CA 1
ATOM 792 C C . THR A 1 117 ? -22.862 -8.571 1.577 1.00 96.94 117 THR A C 1
ATOM 794 O O . THR A 1 117 ? -22.343 -7.495 1.880 1.00 96.94 117 THR A O 1
ATOM 797 N N . PHE A 1 118 ? -22.198 -9.725 1.650 1.00 95.88 118 PHE A N 1
ATOM 798 C CA . PHE A 1 118 ? -20.792 -9.821 2.017 1.00 95.88 118 PHE A CA 1
ATOM 799 C C . PHE A 1 118 ? -19.980 -10.429 0.882 1.00 95.88 118 PHE A C 1
ATOM 801 O O . PHE A 1 118 ? -20.407 -11.407 0.261 1.00 95.88 118 PHE A O 1
ATOM 808 N N . LYS A 1 119 ? -18.789 -9.880 0.644 1.00 97.50 119 LYS A N 1
ATOM 809 C CA . LYS A 1 119 ? -17.825 -10.413 -0.321 1.00 97.50 119 LYS A CA 1
ATOM 810 C C . LYS A 1 119 ? -16.447 -10.498 0.323 1.00 97.50 119 LYS A C 1
ATOM 812 O O . LYS A 1 119 ? -16.023 -9.560 0.990 1.00 97.50 119 LYS A O 1
ATOM 817 N N . ALA A 1 120 ? -15.751 -11.615 0.130 1.00 96.75 120 ALA A N 1
ATOM 818 C CA . ALA A 1 120 ? -14.383 -11.760 0.617 1.00 96.75 120 ALA A CA 1
ATOM 819 C C . ALA A 1 120 ? -13.464 -10.735 -0.068 1.00 96.75 120 ALA A C 1
ATOM 821 O O . ALA A 1 120 ? -13.598 -10.499 -1.270 1.00 96.75 120 ALA A O 1
ATOM 822 N N . VAL A 1 121 ? -12.547 -10.127 0.685 1.00 97.12 121 VAL A N 1
ATOM 823 C CA . VAL A 1 121 ? -11.695 -9.018 0.224 1.00 97.12 121 VAL A CA 1
ATOM 824 C C . VAL A 1 121 ? -10.881 -9.357 -1.028 1.00 97.12 121 VAL A C 1
ATOM 826 O O . VAL A 1 121 ? -10.726 -8.517 -1.906 1.00 97.12 121 VAL A O 1
ATOM 829 N N . GLU A 1 122 ? -10.415 -10.597 -1.162 1.00 95.81 122 GLU A N 1
ATOM 830 C CA . GLU A 1 122 ? -9.660 -11.076 -2.321 1.00 95.81 122 GLU A CA 1
ATOM 831 C C . GLU A 1 122 ? -10.515 -11.275 -3.583 1.00 95.81 122 GLU A C 1
ATOM 833 O O . GLU A 1 122 ? -9.968 -11.515 -4.658 1.00 95.81 122 GLU A O 1
ATOM 838 N N . LEU A 1 123 ? -11.844 -11.206 -3.451 1.00 96.31 123 LEU A N 1
ATOM 839 C CA . LEU A 1 123 ? -12.812 -11.319 -4.543 1.00 96.31 123 LEU A CA 1
ATOM 840 C C . LEU A 1 123 ? -13.467 -9.978 -4.901 1.00 96.31 123 LEU A C 1
ATOM 842 O O . LEU A 1 123 ? -14.252 -9.936 -5.848 1.00 96.31 123 LEU A O 1
ATOM 846 N N . VAL A 1 124 ? -13.201 -8.911 -4.140 1.00 96.88 124 VAL A N 1
ATOM 847 C CA . VAL A 1 124 ? -13.641 -7.555 -4.490 1.00 96.88 124 VAL A CA 1
ATOM 848 C C . VAL A 1 124 ? -12.883 -7.108 -5.735 1.00 96.88 124 VAL A C 1
ATOM 850 O O . VAL A 1 124 ? -11.656 -7.190 -5.770 1.00 96.88 124 VAL A O 1
ATOM 853 N N . ASP A 1 125 ? -13.612 -6.641 -6.746 1.00 96.81 125 ASP A N 1
ATOM 854 C CA . ASP A 1 125 ? -13.053 -6.258 -8.043 1.00 96.81 125 ASP A CA 1
ATOM 855 C C . ASP A 1 125 ? -13.392 -4.805 -8.402 1.00 96.81 125 ASP A C 1
ATOM 857 O O . ASP A 1 125 ? -14.305 -4.181 -7.852 1.00 96.81 125 ASP A O 1
ATOM 861 N N . ILE A 1 126 ? -12.638 -4.246 -9.346 1.00 96.12 126 ILE A N 1
ATOM 862 C CA . ILE A 1 126 ? -12.849 -2.890 -9.847 1.00 96.12 126 ILE A CA 1
ATOM 863 C C . ILE A 1 126 ? -14.260 -2.774 -10.428 1.00 96.12 126 ILE A C 1
ATOM 865 O O . ILE A 1 126 ? -14.663 -3.521 -11.319 1.00 96.12 126 ILE A O 1
ATOM 869 N N . GLY A 1 127 ? -14.997 -1.768 -9.962 1.00 95.88 127 GLY A N 1
ATOM 870 C CA . GLY A 1 127 ? -16.374 -1.511 -10.360 1.00 95.88 127 GLY A CA 1
ATOM 871 C C . GLY A 1 127 ? -17.435 -2.072 -9.417 1.00 95.88 127 GLY A C 1
ATOM 872 O O . GLY A 1 127 ? -18.592 -1.694 -9.583 1.00 95.88 127 GLY A O 1
ATOM 873 N N . ASP A 1 128 ? -17.066 -2.889 -8.428 1.00 98.00 128 ASP A N 1
ATOM 874 C CA . ASP A 1 128 ? -17.965 -3.241 -7.325 1.00 98.00 128 ASP A CA 1
ATOM 875 C C . ASP A 1 128 ? -18.382 -1.999 -6.521 1.00 98.00 128 ASP A C 1
ATOM 877 O O . ASP A 1 128 ? -17.651 -1.012 -6.470 1.00 98.00 128 ASP A O 1
ATOM 881 N N . GLU A 1 129 ? -19.528 -2.057 -5.838 1.00 97.81 129 GLU A N 1
ATOM 882 C CA . GLU A 1 129 ? -19.959 -1.022 -4.888 1.00 97.81 129 GLU A CA 1
ATOM 883 C C . GLU A 1 129 ? -19.942 -1.563 -3.454 1.00 97.81 129 GLU A C 1
ATOM 885 O O . GLU A 1 129 ? -20.634 -2.533 -3.127 1.00 97.81 129 GLU A O 1
ATOM 890 N N . VAL A 1 130 ? -19.161 -0.925 -2.580 1.00 97.50 130 VAL A N 1
ATOM 891 C CA . VAL A 1 130 ? -19.048 -1.284 -1.161 1.00 97.50 130 VAL A CA 1
ATOM 892 C C . VAL A 1 130 ? -19.859 -0.340 -0.276 1.00 97.50 130 VAL A C 1
ATOM 894 O O . VAL A 1 130 ? -20.074 0.831 -0.600 1.00 97.50 130 VAL A O 1
ATOM 897 N N . SER A 1 131 ? -20.310 -0.848 0.870 1.00 96.56 131 SER A N 1
ATOM 898 C CA . SER A 1 131 ? -21.069 -0.058 1.837 1.00 96.56 131 SER A CA 1
ATOM 899 C C . SER A 1 131 ? -20.226 1.103 2.352 1.00 96.56 131 SER A C 1
ATOM 901 O O . SER A 1 131 ? -19.067 0.915 2.721 1.00 96.56 131 SER A O 1
ATOM 903 N N . VAL A 1 132 ? -20.815 2.301 2.387 1.00 94.44 132 VAL A N 1
ATOM 904 C CA . VAL A 1 132 ? -20.169 3.586 2.717 1.00 94.44 132 VAL A CA 1
ATOM 905 C C . VAL A 1 132 ? -19.096 4.012 1.705 1.00 94.44 132 VAL A C 1
ATOM 907 O O . VAL A 1 132 ? -19.146 5.149 1.246 1.00 94.44 132 VAL A O 1
ATOM 910 N N . GLY A 1 133 ? -18.172 3.125 1.326 1.00 91.56 133 GLY A N 1
ATOM 911 C CA . GLY A 1 133 ? -17.040 3.378 0.431 1.00 91.56 133 GLY A CA 1
ATOM 912 C C . GLY A 1 133 ? -17.399 3.665 -1.028 1.00 91.56 133 GLY A C 1
ATOM 913 O O . GLY A 1 133 ? -16.595 4.276 -1.721 1.00 91.56 133 GLY A O 1
ATOM 914 N N . GLY A 1 134 ? -18.593 3.297 -1.499 1.00 95.38 134 GLY A N 1
ATOM 915 C CA . GLY A 1 134 ? -19.000 3.546 -2.885 1.00 95.38 134 GLY A CA 1
ATOM 916 C C . GLY A 1 134 ? -18.269 2.644 -3.878 1.00 95.38 134 GLY A C 1
ATOM 917 O O . GLY A 1 134 ? -17.935 1.500 -3.556 1.00 95.38 134 GLY A O 1
ATOM 918 N N . LYS A 1 135 ? -18.045 3.131 -5.101 1.00 96.38 135 LYS A N 1
ATOM 919 C CA . LYS A 1 135 ? -17.465 2.314 -6.169 1.00 96.38 135 LYS A CA 1
ATOM 920 C C . LYS A 1 135 ? -15.980 2.034 -5.938 1.00 96.38 135 LYS A C 1
ATOM 922 O O . LYS A 1 135 ? -15.200 2.932 -5.624 1.00 96.38 135 LYS A O 1
ATOM 927 N N . VAL A 1 136 ? -15.573 0.792 -6.165 1.00 95.62 136 VAL A N 1
ATOM 928 C CA . VAL A 1 136 ? -14.180 0.344 -6.136 1.00 95.62 136 VAL A CA 1
ATOM 929 C C . VAL A 1 136 ? -13.478 0.761 -7.427 1.00 95.62 136 VAL A C 1
ATOM 931 O O . VAL A 1 136 ? -13.960 0.478 -8.526 1.00 95.62 136 VAL A O 1
ATOM 934 N N . PHE A 1 137 ? -12.322 1.414 -7.309 1.00 91.44 137 PHE A N 1
ATOM 935 C CA . PHE A 1 137 ? -11.526 1.881 -8.452 1.00 91.44 137 PHE A CA 1
ATOM 936 C C . PHE A 1 137 ? -10.145 1.221 -8.557 1.00 91.44 137 PHE A C 1
ATOM 938 O O . PHE A 1 137 ? -9.500 1.330 -9.599 1.00 91.44 137 PHE A O 1
ATOM 945 N N . ALA A 1 138 ? -9.684 0.540 -7.507 1.00 90.06 138 ALA A N 1
ATOM 946 C CA . ALA A 1 138 ? -8.400 -0.153 -7.484 1.00 90.06 138 ALA A CA 1
ATOM 947 C C . ALA A 1 138 ? -8.447 -1.360 -6.548 1.00 90.06 138 ALA A C 1
ATOM 949 O O . ALA A 1 138 ? -9.155 -1.338 -5.549 1.00 90.06 138 ALA A O 1
ATOM 950 N N . THR A 1 139 ? -7.635 -2.374 -6.829 1.00 91.94 139 THR A N 1
ATOM 951 C CA . THR A 1 139 ? -7.427 -3.549 -5.971 1.00 91.94 139 THR A CA 1
ATOM 952 C C . THR A 1 139 ? -5.935 -3.818 -5.857 1.00 91.94 139 THR A C 1
ATOM 954 O O . THR A 1 139 ? -5.209 -3.663 -6.842 1.00 91.94 139 THR A O 1
ATOM 957 N N . ALA A 1 140 ? -5.468 -4.258 -4.696 1.00 88.94 140 ALA A N 1
ATOM 958 C CA . ALA A 1 140 ? -4.060 -4.521 -4.462 1.00 88.94 140 ALA A CA 1
ATOM 959 C C . ALA A 1 140 ? -3.841 -5.719 -3.531 1.00 88.94 140 ALA A C 1
ATOM 961 O O . ALA A 1 140 ? -4.700 -6.103 -2.735 1.00 88.94 140 ALA A O 1
ATOM 962 N N . LYS A 1 141 ? -2.655 -6.316 -3.660 1.00 88.38 141 LYS A N 1
ATOM 963 C CA . LYS A 1 141 ? -2.210 -7.494 -2.920 1.00 88.38 141 LYS A CA 1
ATOM 964 C C . LYS A 1 141 ? -0.777 -7.272 -2.460 1.00 88.38 141 LYS A C 1
ATOM 966 O O . LYS A 1 141 ? 0.075 -6.930 -3.277 1.00 88.38 141 LYS A O 1
ATOM 971 N N . PHE A 1 142 ? -0.514 -7.508 -1.181 1.00 87.69 142 PHE A N 1
ATOM 972 C CA . PHE A 1 142 ? 0.779 -7.239 -0.559 1.00 87.69 142 PHE A CA 1
ATOM 973 C C . PHE A 1 142 ? 1.254 -8.427 0.278 1.00 87.69 142 PHE A C 1
ATOM 975 O O . PHE A 1 142 ? 0.452 -9.247 0.723 1.00 87.69 142 PHE A O 1
ATOM 982 N N . LEU A 1 143 ? 2.568 -8.511 0.468 1.00 87.38 143 LEU A N 1
ATOM 983 C CA . LEU A 1 143 ? 3.214 -9.399 1.430 1.00 87.38 143 LEU A CA 1
ATOM 984 C C . LEU A 1 143 ? 3.647 -8.542 2.622 1.00 87.38 143 LEU A C 1
ATOM 986 O O . LEU A 1 143 ? 4.306 -7.521 2.418 1.00 87.38 143 LEU A O 1
ATOM 990 N N . ILE A 1 144 ? 3.240 -8.919 3.831 1.00 86.25 144 ILE A N 1
ATOM 991 C CA . ILE A 1 144 ? 3.519 -8.176 5.066 1.00 86.25 144 ILE A CA 1
ATOM 992 C C . ILE A 1 144 ? 4.043 -9.107 6.160 1.00 86.25 144 ILE A C 1
ATOM 994 O O . ILE A 1 144 ? 3.805 -10.305 6.106 1.00 86.25 144 ILE A O 1
ATOM 998 N N . GLU A 1 145 ? 4.667 -8.540 7.189 1.00 89.12 145 GLU A N 1
ATOM 999 C CA . GLU A 1 145 ? 5.154 -9.252 8.386 1.00 89.12 145 GLU A CA 1
ATOM 1000 C C . GLU A 1 145 ? 4.615 -8.600 9.677 1.00 89.12 145 GLU A C 1
ATOM 1002 O O . GLU A 1 145 ? 5.221 -8.689 10.736 1.00 89.12 145 GLU A O 1
ATOM 1007 N N . ASN A 1 146 ? 3.518 -7.841 9.606 1.00 88.44 146 ASN A N 1
ATOM 1008 C CA . ASN A 1 146 ? 2.982 -7.081 10.744 1.00 88.44 146 ASN A CA 1
ATOM 1009 C C . ASN A 1 146 ? 1.471 -7.291 10.899 1.00 88.44 146 ASN A C 1
ATOM 1011 O O . ASN A 1 146 ? 0.682 -6.345 10.834 1.00 88.44 146 ASN A O 1
ATOM 1015 N N . LEU A 1 147 ? 1.054 -8.544 11.069 1.00 92.25 147 LEU A N 1
ATOM 1016 C CA . LEU A 1 147 ? -0.358 -8.903 11.169 1.00 92.25 147 LEU A CA 1
ATOM 1017 C C . LEU A 1 147 ? -0.883 -8.751 12.605 1.00 92.25 147 LEU A C 1
ATOM 1019 O O . LEU A 1 147 ? -0.219 -9.113 13.577 1.00 92.25 147 LEU A O 1
ATOM 1023 N N . TYR A 1 148 ? -2.096 -8.224 12.735 1.00 95.19 148 TYR A N 1
ATOM 1024 C CA . TYR A 1 148 ? -2.797 -8.014 13.997 1.00 95.19 148 TYR A CA 1
ATOM 1025 C C . TYR A 1 148 ? -4.217 -8.577 13.918 1.00 95.19 148 TYR A C 1
ATOM 1027 O O . TYR A 1 148 ? -4.822 -8.610 12.849 1.00 95.19 148 TYR A O 1
ATOM 1035 N N . ASP A 1 149 ? -4.761 -8.978 15.063 1.00 96.81 149 ASP A N 1
ATOM 1036 C CA . ASP A 1 149 ? -6.196 -9.145 15.268 1.00 96.81 149 ASP A CA 1
ATOM 1037 C C . ASP A 1 149 ? -6.771 -7.851 15.852 1.00 96.81 149 ASP A C 1
ATOM 1039 O O . ASP A 1 149 ? -6.308 -7.362 16.887 1.00 96.81 149 ASP A O 1
ATOM 1043 N N . TYR A 1 150 ? -7.778 -7.292 15.186 1.00 96.50 150 TYR A N 1
ATOM 1044 C CA . TYR A 1 150 ? -8.589 -6.197 15.697 1.00 96.50 150 TYR A CA 1
ATOM 1045 C C . TYR A 1 150 ? -10.036 -6.672 15.814 1.00 96.50 150 TYR A C 1
ATOM 1047 O O . TYR A 1 150 ? -10.780 -6.676 14.834 1.00 96.50 150 TYR A O 1
ATOM 1055 N N . LYS A 1 151 ? -10.447 -7.076 17.022 1.00 96.12 151 LYS A N 1
ATOM 1056 C CA . LYS A 1 151 ? -11.814 -7.558 17.309 1.00 96.12 151 LYS A CA 1
ATOM 1057 C C . LYS A 1 151 ? -12.263 -8.698 16.373 1.00 96.12 151 LYS A C 1
ATOM 1059 O O . LYS A 1 151 ? -13.424 -8.733 15.974 1.00 96.12 151 LYS A O 1
ATOM 1064 N N . GLY A 1 152 ? -11.363 -9.623 16.038 1.00 93.00 152 GLY A N 1
ATOM 1065 C CA . GLY A 1 152 ? -11.634 -10.744 15.132 1.00 93.00 152 GLY A CA 1
ATOM 1066 C C . GLY A 1 152 ? -11.324 -10.474 13.656 1.00 93.00 152 GLY A C 1
ATOM 1067 O O . GLY A 1 152 ? -11.416 -11.392 12.842 1.00 93.00 152 GLY A O 1
ATOM 1068 N N . VAL A 1 153 ? -10.935 -9.246 13.293 1.00 96.69 153 VAL A N 1
ATOM 1069 C CA . VAL A 1 153 ? -10.480 -8.909 11.938 1.00 96.69 153 VAL A CA 1
ATOM 1070 C C . VAL A 1 153 ? -8.960 -9.013 11.877 1.00 96.69 153 VAL A C 1
ATOM 1072 O O . VAL A 1 153 ? -8.258 -8.251 12.541 1.00 96.69 153 VAL A O 1
ATOM 1075 N N . GLN A 1 154 ? -8.446 -9.926 11.052 1.00 95.94 154 GLN A N 1
ATOM 1076 C CA . GLN A 1 154 ? -7.011 -10.037 10.792 1.00 95.94 154 GLN A CA 1
ATOM 1077 C C . GLN A 1 154 ? -6.573 -9.014 9.738 1.00 95.94 154 GLN A C 1
ATOM 1079 O O . GLN A 1 154 ? -6.985 -9.070 8.577 1.00 95.94 154 GLN A O 1
ATOM 1084 N N . VAL A 1 155 ? -5.741 -8.064 10.153 1.00 95.06 155 VAL A N 1
ATOM 1085 C CA . VAL A 1 155 ? -5.425 -6.841 9.406 1.00 95.06 155 VAL A CA 1
ATOM 1086 C C . VAL A 1 155 ? -3.995 -6.392 9.708 1.00 95.06 155 VAL A C 1
ATOM 1088 O O . VAL A 1 155 ? -3.453 -6.697 10.770 1.00 95.06 155 VAL A O 1
ATOM 1091 N N . SER A 1 156 ? -3.344 -5.685 8.785 1.00 92.06 156 SER A N 1
ATOM 1092 C CA . SER A 1 156 ? -2.018 -5.123 9.051 1.00 92.06 156 SER A CA 1
ATOM 1093 C C . SER A 1 156 ? -2.064 -4.105 10.197 1.00 92.06 156 SER A C 1
ATOM 1095 O O . SER A 1 156 ? -2.998 -3.308 10.309 1.00 92.06 156 SER A O 1
ATOM 1097 N N . GLY A 1 157 ? -1.029 -4.088 11.038 1.00 88.50 157 GLY A N 1
ATOM 1098 C CA . GLY A 1 157 ? -0.931 -3.166 12.176 1.00 88.50 157 GLY A CA 1
ATOM 1099 C C . GLY A 1 157 ? -0.976 -1.691 11.762 1.00 88.50 157 GLY A C 1
ATOM 1100 O O . GLY A 1 157 ? -1.524 -0.845 12.467 1.00 88.50 157 GLY A O 1
ATOM 1101 N N . THR A 1 158 ? -0.492 -1.393 10.558 1.00 86.44 158 THR A N 1
ATOM 1102 C CA . THR A 1 158 ? -0.486 -0.048 9.979 1.00 86.44 158 THR A CA 1
ATOM 1103 C C . THR A 1 158 ? -1.829 0.373 9.374 1.00 86.44 158 THR A C 1
ATOM 1105 O O . THR A 1 158 ? -1.938 1.518 8.931 1.00 86.44 158 THR A O 1
ATOM 1108 N N . HIS A 1 159 ? -2.852 -0.488 9.337 1.00 89.12 159 HIS A N 1
ATOM 1109 C CA . HIS A 1 159 ? -4.180 -0.119 8.839 1.00 89.12 159 HIS A CA 1
ATOM 1110 C C . HIS A 1 159 ? -4.862 0.862 9.799 1.00 89.12 159 HIS A C 1
ATOM 1112 O O . HIS A 1 159 ? -4.778 0.702 11.018 1.00 89.12 159 HIS A O 1
ATOM 1118 N N . MET A 1 160 ? -5.536 1.886 9.269 1.00 89.50 160 MET A N 1
ATOM 1119 C CA . MET A 1 160 ? -6.304 2.818 10.094 1.00 89.50 160 MET A CA 1
ATOM 1120 C C . MET A 1 160 ? -7.723 2.317 10.343 1.00 89.50 160 MET A C 1
ATOM 1122 O O . MET A 1 160 ? -8.444 1.931 9.426 1.00 89.50 160 MET A O 1
ATOM 1126 N N . VAL A 1 161 ? -8.128 2.377 11.605 1.00 92.00 161 VAL A N 1
ATOM 1127 C CA . VAL A 1 161 ? -9.441 1.971 12.095 1.00 92.00 161 VAL A CA 1
ATOM 1128 C C . VAL A 1 161 ? -10.057 3.102 12.907 1.00 92.00 161 VAL A C 1
ATOM 1130 O O . VAL A 1 161 ? -9.356 3.830 13.619 1.00 92.00 161 VAL A O 1
ATOM 1133 N N . LYS A 1 162 ? -11.373 3.271 12.795 1.00 91.25 162 LYS A N 1
ATOM 1134 C CA . LYS A 1 162 ? -12.123 4.240 13.586 1.00 91.25 162 LYS A CA 1
ATOM 1135 C C . LYS A 1 162 ? -12.531 3.614 14.914 1.00 91.25 162 LYS A C 1
ATOM 1137 O O . LYS A 1 162 ? -13.424 2.774 14.991 1.00 91.25 162 LYS A O 1
ATOM 1142 N N . GLU A 1 163 ? -11.888 4.064 15.979 1.00 88.88 163 GLU A N 1
ATOM 1143 C CA . GLU A 1 163 ? -12.085 3.613 17.348 1.00 88.88 163 GLU A CA 1
ATOM 1144 C C . GLU A 1 163 ? -12.588 4.770 18.211 1.00 88.88 163 GLU A C 1
ATOM 1146 O O . GLU A 1 163 ? -11.969 5.829 18.268 1.00 88.88 163 GLU A O 1
ATOM 1151 N N . ASP A 1 164 ? -13.729 4.587 18.880 1.00 90.19 164 ASP A N 1
ATOM 1152 C CA . ASP A 1 164 ? -14.341 5.606 19.747 1.00 90.19 164 ASP A CA 1
ATOM 1153 C C . ASP A 1 164 ? -14.483 6.988 19.070 1.00 90.19 164 ASP A C 1
ATOM 1155 O O . ASP A 1 164 ? -14.302 8.040 19.686 1.00 90.19 164 ASP A O 1
ATOM 1159 N N . GLY A 1 165 ? -14.788 6.985 17.768 1.00 86.12 165 GLY A N 1
ATOM 1160 C CA . GLY A 1 165 ? -14.935 8.197 16.958 1.00 86.12 165 GLY A CA 1
ATOM 1161 C C . GLY A 1 165 ? -13.620 8.839 16.507 1.00 86.12 165 GLY A C 1
ATOM 1162 O O . GLY A 1 165 ? -13.661 9.905 15.897 1.00 86.12 165 GLY A O 1
ATOM 1163 N N . LYS A 1 166 ? -12.467 8.216 16.772 1.00 84.50 166 LYS A N 1
ATOM 1164 C CA . LYS A 1 166 ? -11.145 8.691 16.352 1.00 84.50 166 LYS A CA 1
ATOM 1165 C C . LYS A 1 166 ? -10.451 7.670 15.468 1.00 84.50 166 LYS A C 1
ATOM 1167 O O . LYS A 1 166 ? -10.539 6.471 15.700 1.00 84.50 166 LYS A O 1
ATOM 1172 N N . TRP A 1 167 ? -9.720 8.153 14.477 1.00 83.50 167 TRP A N 1
ATOM 1173 C CA . TRP A 1 167 ? -8.889 7.292 13.652 1.00 83.50 167 TRP A CA 1
ATOM 1174 C C . TRP A 1 167 ? -7.573 6.982 14.364 1.00 83.50 167 TRP A C 1
ATOM 1176 O O . TRP A 1 167 ? -6.910 7.882 14.875 1.00 83.50 167 TRP A O 1
ATOM 1186 N N . THR A 1 168 ? -7.204 5.707 14.404 1.00 84.88 168 THR A N 1
ATOM 1187 C CA . THR A 1 168 ? -5.927 5.233 14.946 1.00 84.88 168 THR A CA 1
ATOM 1188 C C . THR A 1 168 ? -5.400 4.080 14.101 1.00 84.88 168 THR A C 1
ATOM 1190 O O . THR A 1 168 ? -6.159 3.436 13.379 1.00 84.88 168 THR A O 1
ATOM 1193 N N . ARG A 1 169 ? -4.099 3.804 14.181 1.00 87.38 169 ARG A N 1
ATOM 1194 C CA . ARG A 1 169 ? -3.511 2.594 13.591 1.00 87.38 169 ARG A CA 1
ATOM 1195 C C . ARG A 1 169 ? -3.887 1.387 14.447 1.00 87.38 169 ARG A C 1
ATOM 1197 O O . ARG A 1 169 ? -3.907 1.500 15.673 1.00 87.38 169 ARG A O 1
ATOM 1204 N N . VAL A 1 170 ? -4.143 0.241 13.823 1.00 92.00 170 VAL A N 1
ATOM 1205 C CA . VAL A 1 170 ? -4.479 -1.005 14.533 1.00 92.00 170 VAL A CA 1
ATOM 1206 C C . VAL A 1 170 ? -3.403 -1.377 15.558 1.00 92.00 170 VAL A C 1
ATOM 1208 O O . VAL A 1 170 ? -3.739 -1.727 16.684 1.00 92.00 170 VAL A O 1
ATOM 1211 N N . GLU A 1 171 ? -2.121 -1.224 15.230 1.00 89.06 171 GLU A N 1
ATOM 1212 C CA . GLU A 1 171 ? -1.009 -1.513 16.149 1.00 89.06 171 GLU A CA 1
ATOM 1213 C C . GLU A 1 171 ? -0.950 -0.583 17.372 1.00 89.06 171 GLU A C 1
ATOM 1215 O O . GLU A 1 171 ? -0.420 -0.969 18.411 1.00 89.06 171 GLU A O 1
ATOM 1220 N N . ASN A 1 172 ? -1.528 0.619 17.264 1.00 87.81 172 ASN A N 1
ATOM 1221 C CA . ASN A 1 172 ? -1.599 1.616 18.336 1.00 87.81 172 ASN A CA 1
ATOM 1222 C C . ASN A 1 172 ? -2.937 1.578 19.095 1.00 87.81 172 ASN A C 1
ATOM 1224 O O . ASN A 1 172 ? -3.146 2.351 20.033 1.00 87.81 172 ASN A O 1
ATOM 1228 N N . SER A 1 173 ? -3.875 0.730 18.674 1.00 90.00 173 SER A N 1
ATOM 1229 C CA . SER A 1 173 ? -5.181 0.590 19.310 1.00 90.00 173 SER A CA 1
ATOM 1230 C C . SER A 1 173 ? -5.093 -0.194 20.622 1.00 90.00 173 SER A C 1
ATOM 1232 O O . SER A 1 173 ? -4.314 -1.133 20.763 1.00 90.00 173 SER A O 1
ATOM 1234 N N . LYS A 1 174 ? -6.001 0.104 21.561 1.00 93.25 174 LYS A N 1
ATOM 1235 C CA . LYS A 1 174 ? -6.210 -0.710 22.774 1.00 93.25 174 LYS A CA 1
ATOM 1236 C C . LYS A 1 174 ? -6.806 -2.103 22.503 1.00 93.25 174 LYS A C 1
ATOM 1238 O O . LYS A 1 174 ? -6.876 -2.921 23.417 1.00 93.25 174 LYS A O 1
ATOM 1243 N N . HIS A 1 175 ? -7.314 -2.339 21.296 1.00 92.69 175 HIS A N 1
ATOM 1244 C CA . HIS A 1 175 ? -7.939 -3.584 20.851 1.00 92.69 175 HIS A CA 1
ATOM 1245 C C . HIS A 1 175 ? -7.051 -4.400 19.907 1.00 92.69 175 HIS A C 1
ATOM 1247 O O . HIS A 1 175 ? -7.378 -5.556 19.655 1.00 92.69 175 HIS A O 1
ATOM 1253 N N . GLY A 1 176 ? -5.968 -3.816 19.385 1.00 94.62 176 GLY A N 1
ATOM 1254 C CA . GLY A 1 176 ? -5.046 -4.502 18.489 1.00 94.62 176 GLY A CA 1
ATOM 1255 C C . GLY A 1 176 ? -4.188 -5.519 19.237 1.00 94.62 176 GLY A C 1
ATOM 1256 O O . GLY A 1 176 ? -3.506 -5.180 20.204 1.00 94.62 176 GLY A O 1
ATOM 1257 N N . VAL A 1 177 ? -4.192 -6.765 18.769 1.00 94.88 177 VAL A N 1
ATOM 1258 C CA . VAL A 1 177 ? -3.340 -7.840 19.290 1.00 94.88 177 VAL A CA 1
ATOM 1259 C C . VAL A 1 177 ? -2.417 -8.317 18.177 1.00 94.88 177 VAL A C 1
ATOM 1261 O O . VAL A 1 177 ? -2.890 -8.813 17.160 1.00 94.88 177 VAL A O 1
ATOM 1264 N N . SER A 1 178 ? -1.101 -8.173 18.352 1.00 95.19 178 SER A N 1
ATOM 1265 C CA . SER A 1 178 ? -0.130 -8.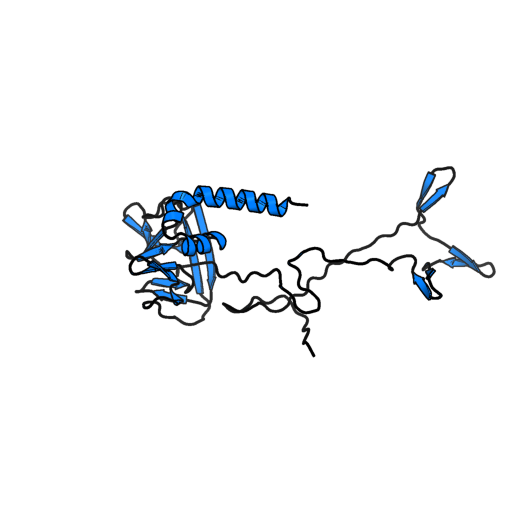668 17.367 1.00 95.19 178 SER A CA 1
ATOM 1266 C C . SER A 1 178 ? -0.233 -10.188 17.231 1.00 95.19 178 SER A C 1
ATOM 1268 O O . SER A 1 178 ? -0.267 -10.906 18.233 1.00 95.19 178 SER A O 1
ATOM 1270 N N . LEU A 1 179 ? -0.255 -10.669 15.989 1.00 90.00 179 LEU A N 1
ATOM 1271 C CA . LEU A 1 179 ? -0.237 -12.092 15.647 1.00 90.00 179 LEU A CA 1
ATOM 1272 C C . LEU A 1 179 ? 1.177 -12.595 15.312 1.00 90.00 179 LEU A C 1
ATOM 1274 O O . LEU A 1 179 ? 1.338 -13.736 14.888 1.00 90.00 179 LEU A O 1
ATOM 1278 N N . GLY A 1 180 ? 2.200 -11.769 15.550 1.00 85.25 180 GLY A N 1
ATOM 1279 C CA . GLY A 1 180 ? 3.593 -12.064 15.237 1.00 85.25 180 GLY A CA 1
ATOM 1280 C C . GLY A 1 180 ? 4.041 -11.473 13.903 1.00 85.25 180 GLY A C 1
ATOM 1281 O O . GLY A 1 180 ? 3.375 -10.604 13.338 1.00 85.25 180 GLY A O 1
ATOM 1282 N N . ASN A 1 181 ? 5.194 -11.958 13.435 1.00 87.31 181 ASN A N 1
ATOM 1283 C CA . ASN A 1 181 ? 5.915 -11.384 12.298 1.00 87.31 181 ASN A CA 1
ATOM 1284 C C . ASN A 1 181 ? 6.091 -12.364 11.132 1.00 87.31 181 ASN A C 1
ATOM 1286 O O . ASN A 1 181 ? 7.010 -12.224 10.330 1.00 87.31 181 ASN A O 1
ATOM 1290 N N . ASP A 1 182 ? 5.250 -13.393 11.069 1.00 84.38 182 ASP A N 1
ATOM 1291 C CA . ASP A 1 182 ? 5.277 -14.323 9.948 1.00 84.38 182 ASP A CA 1
ATOM 1292 C C . ASP A 1 182 ? 4.757 -13.624 8.685 1.00 84.38 182 ASP A C 1
ATOM 1294 O O . ASP A 1 182 ? 3.833 -12.805 8.741 1.00 84.38 182 ASP A O 1
ATOM 1298 N N . GLU A 1 183 ? 5.346 -13.964 7.538 1.00 88.69 183 GLU A N 1
ATOM 1299 C CA . GLU A 1 183 ? 4.911 -13.440 6.247 1.00 88.69 183 GLU A CA 1
ATOM 1300 C C . GLU A 1 183 ? 3.443 -13.808 5.972 1.00 88.69 183 GLU A C 1
ATOM 1302 O O . GLU A 1 183 ? 3.048 -14.977 5.990 1.00 88.69 183 GLU A O 1
ATOM 1307 N N . ALA A 1 184 ? 2.636 -12.799 5.654 1.00 87.81 184 ALA A N 1
ATOM 1308 C CA . ALA A 1 184 ? 1.228 -12.935 5.327 1.00 87.81 184 ALA A CA 1
ATOM 1309 C C . ALA A 1 184 ? 0.904 -12.221 4.014 1.00 87.81 184 ALA A C 1
ATOM 1311 O O . ALA A 1 184 ? 1.300 -11.079 3.773 1.00 87.81 184 ALA A O 1
ATOM 1312 N N . ILE A 1 185 ? 0.144 -12.904 3.161 1.00 90.69 185 ILE A N 1
ATOM 1313 C CA . ILE A 1 185 ? -0.425 -12.313 1.954 1.00 90.69 185 ILE A CA 1
ATOM 1314 C C . ILE A 1 185 ? -1.759 -11.670 2.315 1.00 90.69 185 ILE A C 1
ATOM 1316 O O . ILE A 1 185 ? -2.666 -12.347 2.795 1.00 90.69 185 ILE A O 1
ATOM 1320 N N . VAL A 1 186 ? -1.890 -10.389 2.005 1.00 93.88 186 VAL A N 1
ATOM 1321 C CA . VAL A 1 186 ? -3.029 -9.553 2.384 1.00 93.88 186 VAL A CA 1
ATOM 1322 C C . VAL A 1 186 ? -3.549 -8.753 1.190 1.00 93.88 186 VAL A C 1
ATOM 1324 O O . VAL A 1 186 ? -2.829 -8.522 0.216 1.00 93.88 186 VAL A O 1
ATOM 1327 N N . TYR A 1 187 ? -4.811 -8.342 1.262 1.00 94.06 187 TYR A N 1
ATOM 1328 C CA . TYR A 1 187 ? -5.568 -7.713 0.184 1.00 94.06 187 TYR A CA 1
ATOM 1329 C C . TYR A 1 187 ? -6.203 -6.408 0.660 1.00 94.06 187 TYR A C 1
ATOM 1331 O O . TYR A 1 187 ? -6.565 -6.259 1.826 1.00 94.06 187 TYR A O 1
ATOM 1339 N N . VAL A 1 188 ? -6.345 -5.456 -0.251 1.00 93.62 188 VAL A N 1
ATOM 1340 C CA . VAL A 1 188 ? -7.057 -4.195 -0.020 1.00 93.62 188 VAL A CA 1
ATOM 1341 C C . VAL A 1 188 ? -7.542 -3.647 -1.356 1.00 93.62 188 VAL A C 1
ATOM 1343 O O . VAL A 1 188 ? -7.101 -4.081 -2.420 1.00 93.62 188 VAL A O 1
ATOM 1346 N N . PHE A 1 189 ? -8.446 -2.683 -1.313 1.00 92.81 189 PHE A N 1
ATOM 1347 C CA . PHE A 1 189 ? -8.935 -1.972 -2.482 1.00 92.81 189 PHE A CA 1
ATOM 1348 C C . PHE A 1 189 ? -9.045 -0.474 -2.185 1.00 92.81 189 PHE A C 1
ATOM 1350 O O . PHE A 1 189 ? -9.001 -0.064 -1.027 1.00 92.81 189 PHE A O 1
ATOM 1357 N N . GLY A 1 190 ? -9.143 0.330 -3.242 1.00 91.50 190 GLY A N 1
ATOM 1358 C CA . GLY A 1 190 ? -9.485 1.751 -3.195 1.00 91.50 190 GLY A CA 1
ATOM 1359 C C . GLY A 1 190 ? -10.935 1.962 -3.635 1.00 91.50 190 GLY A C 1
ATOM 1360 O O . GLY A 1 190 ? -11.399 1.310 -4.573 1.00 91.50 190 GLY A O 1
ATOM 1361 N N . SER A 1 191 ? -11.647 2.856 -2.960 1.00 91.00 191 SER A N 1
ATOM 1362 C CA . SER A 1 191 ? -13.081 3.131 -3.064 1.00 91.00 191 SER A CA 1
ATOM 1363 C C . SER A 1 191 ? -13.364 4.640 -3.017 1.00 91.00 191 SER A C 1
ATOM 1365 O O . SER A 1 191 ? -12.661 5.394 -2.348 1.00 91.00 191 SER A O 1
ATOM 1367 N N . GLU A 1 192 ? -14.394 5.107 -3.721 1.00 87.12 192 GLU A N 1
ATOM 1368 C CA . GLU A 1 192 ? -14.710 6.540 -3.885 1.00 87.12 192 GLU A CA 1
ATOM 1369 C C . GLU A 1 192 ? -14.770 7.347 -2.583 1.00 87.12 192 GLU A C 1
ATOM 1371 O O . GLU A 1 192 ? -14.269 8.466 -2.512 1.00 87.12 192 GLU A O 1
ATOM 1376 N N . ASN A 1 193 ? -15.395 6.797 -1.551 1.00 85.12 193 ASN A N 1
ATOM 1377 C CA . ASN A 1 193 ? -15.561 7.469 -0.268 1.00 85.12 193 ASN A CA 1
ATOM 1378 C C . ASN A 1 193 ? -14.547 7.003 0.756 1.00 85.12 193 ASN A C 1
ATOM 1380 O O . ASN A 1 193 ? -14.640 7.428 1.904 1.00 85.12 193 ASN A O 1
ATOM 1384 N N . ARG A 1 194 ? -13.562 6.199 0.335 1.00 87.12 194 ARG A N 1
ATOM 1385 C CA . ARG A 1 194 ? -12.321 6.021 1.079 1.00 87.12 194 ARG A CA 1
ATOM 1386 C C . ARG A 1 194 ? -12.497 5.235 2.386 1.00 87.12 194 ARG A C 1
ATOM 1388 O O . ARG A 1 194 ? -11.796 5.459 3.376 1.00 87.12 194 ARG A O 1
ATOM 1395 N N . ARG A 1 195 ? -13.499 4.348 2.405 1.00 91.56 195 ARG A N 1
ATOM 1396 C CA . ARG A 1 195 ? -14.067 3.717 3.608 1.00 91.56 195 ARG A CA 1
ATOM 1397 C C . ARG A 1 195 ? -14.387 2.252 3.358 1.00 91.56 195 ARG A C 1
ATOM 1399 O O . ARG A 1 195 ? -14.982 1.907 2.343 1.00 91.56 195 ARG A O 1
ATOM 1406 N N . ILE A 1 196 ? -14.040 1.406 4.321 1.00 95.38 196 ILE A N 1
ATOM 1407 C CA . ILE A 1 196 ? -14.259 -0.039 4.268 1.00 95.38 196 ILE A CA 1
ATOM 1408 C C . ILE A 1 196 ? -14.975 -0.471 5.546 1.00 95.38 196 ILE A C 1
ATOM 1410 O O . ILE A 1 196 ? -14.519 -0.168 6.649 1.00 95.38 196 ILE A O 1
ATOM 1414 N N . ILE A 1 197 ? -16.094 -1.184 5.396 1.00 97.00 197 ILE A N 1
ATOM 1415 C CA . ILE A 1 197 ? -16.888 -1.695 6.518 1.00 97.00 197 ILE A CA 1
ATOM 1416 C C . ILE A 1 197 ? -16.757 -3.216 6.609 1.00 97.00 197 ILE A C 1
ATOM 1418 O O . ILE A 1 197 ? -17.127 -3.935 5.676 1.00 97.00 197 ILE A O 1
ATOM 1422 N N . ILE A 1 198 ? -16.274 -3.700 7.752 1.00 97.31 198 ILE A N 1
ATOM 1423 C CA . ILE A 1 198 ? -16.070 -5.123 8.063 1.00 97.31 198 ILE A CA 1
ATOM 1424 C C . ILE A 1 198 ? -16.654 -5.371 9.453 1.00 97.31 198 ILE A C 1
ATOM 1426 O O . ILE A 1 198 ? -16.229 -4.730 10.407 1.00 97.31 198 ILE A O 1
ATOM 1430 N N . ASP A 1 199 ? -17.652 -6.250 9.574 1.00 94.00 199 ASP A N 1
ATOM 1431 C CA . ASP A 1 199 ? -18.337 -6.560 10.844 1.00 94.00 199 ASP A CA 1
ATOM 1432 C C . ASP A 1 199 ? -18.792 -5.319 11.645 1.00 94.00 199 ASP A C 1
ATOM 1434 O O . ASP A 1 199 ? -18.742 -5.269 12.874 1.00 94.00 199 ASP A O 1
ATOM 1438 N N . GLY A 1 200 ? -19.234 -4.274 10.935 1.00 93.94 200 GLY A N 1
ATOM 1439 C CA . GLY A 1 200 ? -19.653 -2.998 11.531 1.00 93.94 200 GLY A CA 1
ATOM 1440 C C . GLY A 1 200 ? -18.503 -2.126 12.053 1.00 93.94 200 GLY A C 1
ATOM 1441 O O . GLY A 1 200 ? -18.752 -1.055 12.607 1.00 93.94 200 GLY A O 1
ATOM 1442 N N . ILE A 1 201 ? -17.258 -2.562 11.868 1.00 96.62 201 ILE A N 1
ATOM 1443 C CA . ILE A 1 201 ? -16.040 -1.802 12.133 1.00 96.62 201 ILE A CA 1
ATOM 1444 C C . ILE A 1 201 ? -15.658 -1.047 10.866 1.00 96.62 201 ILE A C 1
ATOM 1446 O O . ILE A 1 201 ? -15.777 -1.545 9.747 1.00 96.62 201 ILE A O 1
ATOM 1450 N N . GLU A 1 202 ? -15.199 0.177 11.067 1.00 95.31 202 GLU A N 1
ATOM 1451 C CA . GLU A 1 202 ? -14.907 1.112 10.002 1.00 95.31 202 GLU A CA 1
ATOM 1452 C C . GLU A 1 202 ? -13.402 1.333 9.865 1.00 95.31 202 GLU A C 1
ATOM 1454 O O . GLU A 1 202 ? -12.734 1.782 10.799 1.00 95.31 202 GLU A O 1
ATOM 1459 N N . PHE A 1 203 ? -12.893 1.029 8.677 1.00 93.75 203 PHE A N 1
ATOM 1460 C CA . PHE A 1 203 ? -11.504 1.194 8.272 1.00 93.75 203 PHE A CA 1
ATOM 1461 C C . PHE A 1 203 ? -11.404 2.207 7.126 1.00 93.75 203 PHE A C 1
ATOM 1463 O O . PHE A 1 203 ? -12.393 2.514 6.449 1.00 93.75 203 PHE A O 1
ATOM 1470 N N . THR A 1 204 ? -10.206 2.744 6.910 1.00 89.12 204 THR A N 1
ATOM 1471 C CA . THR A 1 204 ? -9.892 3.476 5.674 1.00 89.12 204 THR A CA 1
ATOM 1472 C C . THR A 1 204 ? -9.643 2.494 4.532 1.00 89.12 204 THR A C 1
ATOM 1474 O O . THR A 1 204 ? -9.452 1.306 4.766 1.00 89.12 204 THR A O 1
ATOM 1477 N N . ASP A 1 205 ? -9.615 2.973 3.295 1.00 83.00 205 ASP A N 1
ATOM 1478 C CA . ASP A 1 205 ? -9.144 2.168 2.166 1.00 83.00 205 ASP A CA 1
ATOM 1479 C C . ASP A 1 205 ? -7.625 2.333 1.918 1.00 83.00 205 ASP A C 1
ATOM 1481 O O . ASP A 1 205 ? -6.898 2.850 2.779 1.00 83.00 205 ASP A O 1
ATOM 1485 N N . TYR A 1 206 ? -7.117 1.842 0.780 1.00 70.81 206 TYR A N 1
ATOM 1486 C CA . TYR A 1 206 ? -5.710 2.007 0.401 1.00 70.81 206 TYR A CA 1
ATOM 1487 C C . TYR A 1 206 ? -5.382 3.450 -0.031 1.00 70.81 206 TYR A C 1
ATOM 1489 O O . TYR A 1 206 ? -5.557 3.828 -1.189 1.00 70.81 206 TYR A O 1
ATOM 1497 N N . PHE A 1 207 ? -4.844 4.228 0.912 1.00 60.03 207 PHE A N 1
ATOM 1498 C CA . PHE A 1 207 ? -4.349 5.593 0.709 1.00 60.03 207 PHE A CA 1
ATOM 1499 C C . PHE A 1 207 ? -2.857 5.710 0.435 1.00 60.03 207 PHE A C 1
ATOM 1501 O O . PHE A 1 207 ? -2.054 5.121 1.165 1.00 60.03 207 PHE A O 1
ATOM 1508 N N . GLU A 1 208 ? -2.495 6.596 -0.499 1.00 50.75 208 GLU A N 1
ATOM 1509 C CA . GLU A 1 208 ? -1.129 7.097 -0.659 1.00 50.75 208 GLU A CA 1
ATOM 1510 C C . GLU A 1 208 ? -0.688 7.950 0.552 1.00 50.75 208 GLU A C 1
ATOM 1512 O O . GLU A 1 208 ? -1.491 8.550 1.271 1.00 50.75 208 GLU A O 1
ATOM 1517 N N . LEU A 1 209 ? 0.627 7.985 0.795 1.00 48.91 209 LEU A N 1
ATOM 1518 C CA . LEU A 1 209 ? 1.267 8.505 2.015 1.00 48.91 209 LEU A CA 1
ATOM 1519 C C . LEU A 1 209 ? 0.878 9.952 2.386 1.00 48.91 209 LEU A C 1
ATOM 1521 O O . LEU A 1 209 ? 0.897 10.302 3.566 1.00 48.91 209 LEU A O 1
ATOM 1525 N N . THR A 1 210 ? 0.528 10.792 1.410 1.00 54.31 210 THR A N 1
ATOM 1526 C CA . THR A 1 210 ? 0.166 12.204 1.620 1.00 54.31 210 THR A CA 1
ATOM 1527 C C . THR A 1 210 ? -1.218 12.378 2.237 1.00 54.31 210 THR A C 1
ATOM 1529 O O . THR A 1 210 ? -1.418 13.232 3.092 1.00 54.31 210 THR A O 1
ATOM 1532 N N . GLU A 1 211 ? -2.179 11.550 1.853 1.00 55.50 211 GLU A N 1
ATOM 1533 C CA . GLU A 1 211 ? -3.572 11.684 2.288 1.00 55.50 211 GLU A CA 1
ATOM 1534 C C . GLU A 1 211 ? -3.784 11.124 3.704 1.00 55.50 211 GLU A C 1
ATOM 1536 O O . GLU A 1 211 ? -4.638 11.608 4.443 1.00 55.50 211 GLU A O 1
ATOM 1541 N N . GLN A 1 212 ? -2.946 10.172 4.133 1.00 58.25 212 GLN A N 1
ATOM 1542 C CA . GLN A 1 212 ? -2.906 9.722 5.531 1.00 58.25 212 GLN A CA 1
ATOM 1543 C C . GLN A 1 212 ? -2.432 10.839 6.473 1.00 58.25 212 GLN A C 1
ATOM 1545 O O . GLN A 1 212 ? -3.031 11.039 7.528 1.00 58.25 212 GLN A O 1
ATOM 1550 N N . GLN A 1 213 ? -1.405 11.605 6.079 1.00 59.19 213 GLN A N 1
ATOM 1551 C CA . GLN A 1 213 ? -0.962 12.785 6.836 1.00 59.19 213 GLN A CA 1
ATOM 1552 C C . GLN A 1 213 ? -2.058 13.852 6.898 1.00 59.19 213 GLN A C 1
ATOM 1554 O O . GLN A 1 213 ? -2.284 14.468 7.937 1.00 59.19 213 GLN A O 1
ATOM 1559 N N . GLU A 1 214 ? -2.776 14.057 5.796 1.00 61.56 214 GLU A N 1
ATOM 1560 C CA . GLU A 1 214 ? -3.899 14.991 5.760 1.00 61.56 214 GLU A CA 1
ATOM 1561 C C . GLU A 1 214 ? -5.067 14.517 6.642 1.00 61.56 214 GLU A C 1
ATOM 1563 O O . GLU A 1 214 ? -5.677 15.342 7.313 1.00 61.56 214 GLU A O 1
ATOM 1568 N N . LEU A 1 215 ? -5.355 13.213 6.736 1.00 61.91 215 LEU A N 1
ATOM 1569 C CA . LEU A 1 215 ? -6.360 12.678 7.667 1.00 61.91 215 LEU A CA 1
ATOM 1570 C C . LEU A 1 215 ? -5.953 12.907 9.134 1.00 61.91 215 LEU A C 1
ATOM 1572 O O . LEU A 1 215 ? -6.799 13.256 9.957 1.00 61.91 215 LEU A O 1
ATOM 1576 N N . GLU A 1 216 ? -4.671 12.752 9.471 1.00 61.53 216 GLU A N 1
ATOM 1577 C CA . GLU A 1 216 ? -4.147 13.077 10.807 1.00 61.53 216 GLU A CA 1
ATOM 1578 C C . GLU A 1 216 ? -4.292 14.577 11.128 1.00 61.53 216 GLU A C 1
ATOM 1580 O O . GLU A 1 216 ? -4.651 14.938 12.251 1.00 61.53 216 GLU A O 1
ATOM 1585 N N . ASN A 1 217 ? -4.080 15.446 10.135 1.00 62.91 217 ASN A N 1
ATOM 1586 C CA . ASN A 1 217 ? -4.135 16.902 10.293 1.00 62.91 217 ASN A CA 1
ATOM 1587 C C . ASN A 1 217 ? -5.562 17.482 10.251 1.00 62.91 217 ASN A C 1
ATOM 1589 O O . ASN A 1 217 ? -5.855 18.451 10.955 1.00 62.91 217 ASN A O 1
ATOM 1593 N N . HIS A 1 218 ? -6.449 16.912 9.430 1.00 63.31 218 HIS A N 1
ATOM 1594 C CA . HIS A 1 218 ? -7.761 17.474 9.077 1.00 63.31 218 HIS A CA 1
ATOM 1595 C C . HIS A 1 218 ? -8.957 16.599 9.494 1.00 63.31 218 HIS A C 1
ATOM 1597 O O . HIS A 1 218 ? -10.103 17.058 9.453 1.00 63.31 218 HIS A O 1
ATOM 1603 N N . GLY A 1 219 ? -8.728 15.360 9.940 1.00 65.69 219 GLY A N 1
ATOM 1604 C CA . GLY A 1 219 ? -9.785 14.446 10.372 1.00 65.69 219 GLY A CA 1
ATOM 1605 C C . GLY A 1 219 ? -10.785 14.125 9.256 1.00 65.69 219 GLY A C 1
ATOM 1606 O O . GLY A 1 219 ? -10.437 14.055 8.083 1.00 65.69 219 GLY A O 1
ATOM 1607 N N . GLU A 1 220 ? -12.062 13.938 9.602 1.00 72.31 220 GLU A N 1
ATOM 1608 C CA . GLU A 1 220 ? -13.077 13.465 8.644 1.00 72.31 220 GLU A CA 1
ATOM 1609 C C . GLU A 1 220 ? -13.388 14.431 7.491 1.00 72.31 220 GLU A C 1
ATOM 1611 O O . GLU A 1 220 ? -13.988 14.020 6.499 1.00 72.31 220 GLU A O 1
ATOM 1616 N N . GLN A 1 221 ? -12.969 15.696 7.587 1.00 63.88 221 GLN A N 1
ATOM 1617 C CA . GLN A 1 221 ? -13.177 16.692 6.531 1.00 63.88 221 GLN A CA 1
ATOM 1618 C C . GLN A 1 221 ? -12.450 16.327 5.230 1.00 63.88 221 GLN A C 1
ATOM 1620 O O . GLN A 1 221 ? -12.857 16.768 4.156 1.00 63.88 221 GLN A O 1
ATOM 1625 N N . ILE A 1 222 ? -11.413 15.484 5.297 1.00 61.19 222 ILE A N 1
ATOM 1626 C CA . ILE A 1 222 ? -10.728 15.010 4.094 1.00 61.19 222 ILE A CA 1
ATOM 1627 C C . ILE A 1 222 ? -11.648 14.153 3.217 1.00 61.19 222 ILE A C 1
ATOM 1629 O O . ILE A 1 222 ? -11.583 14.240 1.996 1.00 61.19 222 ILE A O 1
ATOM 1633 N N . PHE A 1 223 ? -12.574 13.389 3.806 1.00 64.94 223 PHE A N 1
ATOM 1634 C CA . PHE A 1 223 ? -13.445 12.489 3.047 1.00 64.94 223 PHE A CA 1
ATOM 1635 C C . PHE A 1 223 ? -14.455 13.234 2.168 1.00 64.94 223 PHE A C 1
ATOM 1637 O O . PHE A 1 223 ? -14.920 12.671 1.182 1.00 64.94 223 PHE A O 1
ATOM 1644 N N . SER A 1 224 ? -14.781 14.494 2.478 1.00 62.28 224 SER A N 1
ATOM 1645 C CA . SER A 1 224 ? -15.679 15.300 1.642 1.00 62.28 224 SER A CA 1
ATOM 1646 C C . SER A 1 224 ? -14.964 16.022 0.498 1.00 62.28 224 SER A C 1
ATOM 1648 O O . SER A 1 224 ? -15.601 16.322 -0.506 1.00 62.28 224 SER A O 1
ATOM 1650 N N . ASN A 1 225 ? -13.660 16.300 0.636 1.00 57.69 225 ASN A N 1
ATOM 1651 C CA . ASN A 1 225 ? -12.918 17.185 -0.274 1.00 57.69 225 ASN A CA 1
ATOM 1652 C C . ASN A 1 225 ? -11.705 16.511 -0.940 1.00 57.69 225 ASN A C 1
ATOM 1654 O O . ASN A 1 225 ? -10.946 17.171 -1.648 1.00 57.69 225 ASN A O 1
ATOM 1658 N N . TRP A 1 226 ? -11.496 15.209 -0.732 1.00 58.28 226 TRP A N 1
ATOM 1659 C CA . TRP A 1 226 ? -10.283 14.509 -1.166 1.00 58.28 226 TRP A CA 1
ATOM 1660 C C . TRP A 1 226 ? -9.993 14.649 -2.666 1.00 58.28 226 TRP A C 1
ATOM 1662 O O . TRP A 1 226 ? -8.837 14.759 -3.047 1.00 58.28 226 TRP A O 1
ATOM 1672 N N . GLN A 1 227 ? -11.022 14.703 -3.519 1.00 58.84 227 GLN A N 1
ATOM 1673 C CA . GLN A 1 227 ? -10.854 14.836 -4.973 1.00 58.84 227 GLN A CA 1
ATOM 1674 C C . GLN A 1 227 ? -10.202 16.171 -5.359 1.00 58.84 227 GLN A C 1
ATOM 1676 O O . GLN A 1 227 ? -9.480 16.256 -6.352 1.00 58.84 227 GLN A O 1
ATOM 1681 N N . ASP A 1 228 ? -10.454 17.224 -4.580 1.00 59.12 228 ASP A N 1
ATOM 1682 C CA . ASP A 1 228 ? -9.832 18.532 -4.777 1.00 59.12 228 ASP A CA 1
ATOM 1683 C C . ASP A 1 228 ? -8.397 18.558 -4.247 1.00 59.12 228 ASP A C 1
ATOM 1685 O O . ASP A 1 228 ? -7.535 19.199 -4.851 1.00 59.12 228 ASP A O 1
ATOM 1689 N N . HIS A 1 229 ? -8.123 17.827 -3.163 1.00 57.47 229 HIS A N 1
ATOM 1690 C CA . HIS A 1 229 ? -6.770 17.660 -2.629 1.00 57.47 229 HIS A CA 1
ATOM 1691 C C . HIS A 1 229 ? -5.893 16.818 -3.569 1.00 57.47 229 HIS A C 1
ATOM 1693 O O . HIS A 1 229 ? -4.775 17.232 -3.871 1.00 57.47 229 HIS A O 1
ATOM 1699 N N . ASP A 1 230 ? -6.403 15.705 -4.103 1.00 56.38 230 ASP A N 1
ATOM 1700 C CA . ASP A 1 230 ? -5.680 14.844 -5.048 1.00 56.38 230 ASP A CA 1
ATOM 1701 C C . ASP A 1 230 ? -5.321 15.600 -6.338 1.00 56.38 230 ASP A C 1
ATOM 1703 O O . ASP A 1 230 ? -4.172 15.580 -6.778 1.00 56.38 230 ASP A O 1
ATOM 1707 N N . ARG A 1 231 ? -6.252 16.405 -6.877 1.00 57.94 231 ARG A N 1
ATOM 1708 C CA . ARG A 1 231 ? -5.966 17.315 -8.003 1.00 57.94 231 ARG A CA 1
ATOM 1709 C C . ARG A 1 231 ? -4.827 18.291 -7.695 1.00 57.94 231 ARG A C 1
ATOM 1711 O O . ARG A 1 231 ? -3.920 18.452 -8.507 1.00 57.94 231 ARG A O 1
ATOM 1718 N N . GLN A 1 232 ? -4.840 18.922 -6.520 1.00 55.56 232 GLN A N 1
ATOM 1719 C CA . GLN A 1 232 ? -3.786 19.862 -6.119 1.00 55.56 232 GLN A CA 1
ATOM 1720 C C . GLN A 1 232 ? -2.430 19.173 -5.894 1.00 55.56 232 GLN A C 1
ATOM 1722 O O . GLN A 1 232 ? -1.387 19.774 -6.167 1.00 55.56 232 GLN A O 1
ATOM 1727 N N . ILE A 1 233 ? -2.424 17.930 -5.402 1.00 54.94 233 ILE A N 1
ATOM 1728 C CA . ILE A 1 233 ? -1.211 17.116 -5.238 1.00 54.94 233 ILE A CA 1
ATOM 1729 C C . ILE A 1 233 ? -0.663 16.698 -6.605 1.00 54.94 233 ILE A C 1
ATOM 1731 O O . ILE A 1 233 ? 0.536 16.852 -6.838 1.00 54.94 233 ILE A O 1
ATOM 1735 N N . HIS A 1 234 ? -1.518 16.260 -7.531 1.00 53.84 234 HIS A N 1
ATOM 1736 C CA . HIS A 1 234 ? -1.133 15.953 -8.908 1.00 53.84 234 HIS A CA 1
ATOM 1737 C C . HIS A 1 234 ? -0.497 17.163 -9.601 1.00 53.84 234 HIS A C 1
ATOM 1739 O O . H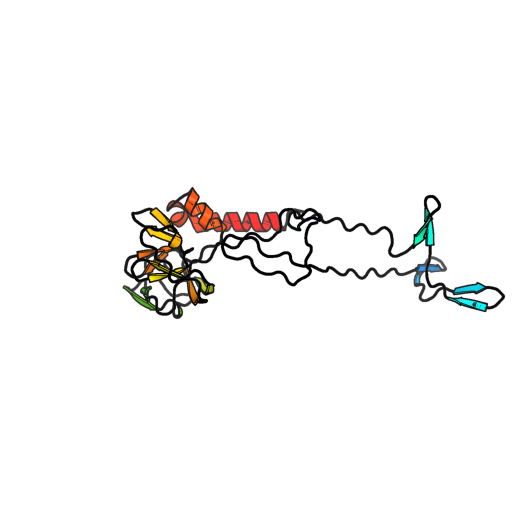IS A 1 234 ? 0.600 17.047 -10.151 1.00 53.84 234 HIS A O 1
ATOM 1745 N N . ASP A 1 235 ? -1.109 18.345 -9.495 1.00 53.25 235 ASP A N 1
ATOM 1746 C CA . ASP A 1 235 ? -0.556 19.579 -10.061 1.00 53.25 235 ASP A CA 1
ATOM 1747 C C . ASP A 1 235 ? 0.782 19.960 -9.408 1.00 53.25 235 ASP A C 1
ATOM 1749 O O . ASP A 1 235 ? 1.722 20.369 -10.093 1.00 53.25 235 ASP A O 1
ATOM 1753 N N . LYS A 1 236 ? 0.926 19.790 -8.086 1.00 50.66 236 LYS A N 1
ATOM 1754 C CA . LYS A 1 236 ? 2.210 19.997 -7.395 1.00 50.66 236 LYS A CA 1
ATOM 1755 C C . LYS A 1 236 ? 3.276 19.003 -7.852 1.00 50.66 236 LYS A C 1
ATOM 1757 O O . LYS A 1 236 ? 4.401 19.428 -8.095 1.00 50.66 236 LYS A O 1
ATOM 1762 N N . ASN A 1 237 ? 2.944 17.726 -8.014 1.00 44.94 237 ASN A N 1
ATOM 1763 C CA . ASN A 1 237 ? 3.880 16.692 -8.456 1.00 44.94 237 ASN A CA 1
ATOM 1764 C C . ASN A 1 237 ? 4.337 16.931 -9.899 1.00 44.94 237 ASN A C 1
ATOM 1766 O O . ASN A 1 237 ? 5.533 16.875 -10.178 1.00 44.94 237 ASN A O 1
ATOM 1770 N N . VAL A 1 238 ? 3.420 17.297 -10.798 1.00 52.34 238 VAL A N 1
ATOM 1771 C CA . VAL A 1 238 ? 3.752 17.712 -12.170 1.00 52.34 238 VAL A CA 1
ATOM 1772 C C . VAL A 1 238 ? 4.661 18.943 -12.158 1.00 52.34 238 VAL A C 1
ATOM 1774 O O . VAL A 1 238 ? 5.642 18.982 -12.897 1.00 52.34 238 VAL A O 1
ATOM 1777 N N . ASN A 1 239 ? 4.389 19.933 -11.306 1.00 49.91 239 ASN A N 1
ATOM 1778 C CA . ASN A 1 239 ? 5.217 21.136 -11.210 1.00 49.91 239 ASN A CA 1
ATOM 1779 C C . ASN A 1 239 ? 6.601 20.864 -10.600 1.00 49.91 239 ASN A C 1
ATOM 1781 O O . ASN A 1 239 ? 7.578 21.435 -11.067 1.00 49.91 239 ASN A O 1
ATOM 1785 N N . ILE A 1 240 ? 6.718 19.971 -9.615 1.00 50.47 240 ILE A N 1
ATOM 1786 C CA . ILE A 1 240 ? 8.006 19.551 -9.037 1.00 50.47 240 ILE A CA 1
ATOM 1787 C C . ILE A 1 240 ? 8.832 18.762 -10.062 1.00 50.47 240 ILE A C 1
ATOM 1789 O O . ILE A 1 240 ? 10.036 18.974 -10.166 1.00 50.47 240 ILE A O 1
ATOM 1793 N N . LEU A 1 241 ? 8.196 17.893 -10.853 1.00 43.03 241 LEU A N 1
ATOM 1794 C CA . LEU A 1 241 ? 8.864 17.118 -11.904 1.00 43.03 241 LEU A CA 1
ATOM 1795 C C . LEU A 1 241 ? 9.293 17.974 -13.108 1.00 43.03 241 LEU A C 1
ATOM 1797 O O . LEU A 1 241 ? 10.208 17.582 -13.829 1.00 43.03 241 LEU A O 1
ATOM 1801 N N . ASN A 1 242 ? 8.657 19.131 -13.321 1.00 46.88 242 ASN A N 1
ATOM 1802 C CA . ASN A 1 242 ? 8.942 20.036 -14.440 1.00 46.88 242 ASN A CA 1
ATOM 1803 C C . ASN A 1 242 ? 9.678 21.329 -14.044 1.00 46.88 242 ASN A C 1
ATOM 1805 O O . ASN A 1 242 ? 10.059 22.100 -14.926 1.00 46.88 242 ASN A O 1
ATOM 1809 N N . ALA A 1 243 ? 9.899 21.589 -12.754 1.00 44.34 243 ALA A N 1
ATOM 1810 C CA . ALA A 1 243 ? 10.705 22.718 -12.301 1.00 44.34 243 ALA A CA 1
ATOM 1811 C C . ALA A 1 243 ? 12.192 22.429 -12.574 1.00 44.34 243 ALA A C 1
ATOM 1813 O O . ALA A 1 243 ? 12.829 21.650 -11.867 1.00 44.34 243 ALA A O 1
ATOM 1814 N N . SER A 1 244 ? 12.710 23.040 -13.645 1.00 45.84 244 SER A N 1
ATOM 1815 C CA . SER A 1 244 ? 14.134 23.083 -14.016 1.00 45.84 244 SER A CA 1
ATOM 1816 C C . SER A 1 244 ? 14.834 24.291 -13.405 1.00 45.84 244 SER A C 1
ATOM 1818 O O . SER A 1 244 ? 14.196 25.368 -13.368 1.00 45.84 244 SER A O 1
#

pLDDT: mean 75.69, std 18.75, range [29.16, 98.12]

Foldseek 3Di:
DDDDDADAWACDDVVDHTDDHDDDDDDDDDDWDWDDDPRDIDTDPWDWDADPNDTDTDPFDWDADPNDTDTPPPPDDDDDDPDPAPADPVGPHHVDDRPLFDKFFAFPQWWQFCVRDTDTQVPDDAQGQGNQQGGWHWKDKDKFQAWWDQPNTIIHQSWWWQDPNDIDGLVPDPRIDTPGGDIGMTMFTHGLQQWIATPNTITGGGDDPVVVVVCVVPPNVCSVCVVVVVVVVVVVVVCVVPPD

Radius of gyration: 29.62 Å; chains: 1; bounding box: 90×38×70 Å

Secondary structure (DSSP, 8-state):
-------S-BPPPTTSPPBP-------------EEEETTEEEE-S--EEEETTEEEE----EEEETTEEEESSSSS-------TTS--TT----S---------B-TT-EEEBTTS-EEEGGG--TT-EETTTEEEEEEEEEEES-EEEETTEEEETT-EEEETTEEEEGGGSTTEEE--S--EEEEEEEETT-EEEETTEEEE----HHHHHHHHHHGGGHHHHHHHHHHHHHHHHHHHHH--

Sequence (244 aa):
MSHYTAGTAIGGQPGGSGGDGKAVVIFTIGVQGNFKVGGAWKAIDAAFFKVGGAWKSITAGYVKIGGAWKALFNNGINFVSTAAGFGNAEGGTSSGGGGTGGGCFMPGTMITMADGTFKAVELVDIGDEVSVGGKVFATAKFLIENLYDYKGVQVSGTHMVKEDGKWTRVENSKHGVSLGNDEAIVYVFGSENRRIIIDGIEFTDYFELTEQQELENHGEQIFSNWQDHDRQIHDKNVNILNAS